Protein AF-A0A1G2QCY2-F1 (afdb_monomer)

Foldseek 3Di:
DDADPVQFDQWDDDPPWIWGPPDPQWIDIPQKIWGFDDQFLATAWIWIADPNDTWIKGFDADPLNFGAWIATPVRHTAWGWDADLLRQTPDIDGPDPDDDQLGPSRFGQDVVVSWTCLRVFIGHSVVQWTPDFAVLVVCQVPQPVNCVLQVDGNVLCVVDPLQVPRTHAQSVRSNPFHRNNSHGTPCSDVPDADDDDDGGRPVLQQRVCRVLVVVQQLSVLSSCLLDPCVVDADEDEPVCCVVRDPVVVVCVVDPVNVVVVVVCVVVVVVVNQKDKDKDADPLPDSCCSNAGIWIKIWGWDADPQWIKIKIKIKHFDDLQDARPPPPPGDRPPSPCPVLVVCVVVVSDDGDMHIYIDIDIDHD

Solvent-accessible surface area (backbone atoms only — not comparable to full-atom values): 20545 Å² total; per-residue (Å²): 114,43,59,52,98,88,58,48,71,37,32,43,66,60,90,92,48,46,41,36,42,80,48,100,44,33,36,38,44,84,78,35,36,39,38,49,39,60,61,54,78,34,58,43,31,37,42,38,32,47,91,90,46,76,47,50,36,37,40,42,55,46,97,69,33,14,45,31,36,29,25,39,84,84,71,46,72,30,34,41,36,42,61,43,67,56,49,27,78,72,41,80,49,65,76,48,94,66,76,81,49,44,26,60,61,44,29,42,48,42,76,95,77,62,31,34,48,23,67,73,34,45,34,30,23,85,78,50,25,38,79,51,74,32,66,61,67,77,32,71,92,38,53,72,56,32,27,70,68,66,72,39,51,59,70,61,57,68,71,40,72,75,64,70,52,47,36,62,39,26,80,78,39,42,82,86,26,55,40,81,52,36,39,76,32,74,48,73,70,74,81,56,89,82,71,86,68,83,89,59,53,80,55,76,78,61,52,84,22,44,86,32,50,87,34,56,41,34,31,49,51,53,44,44,52,65,35,101,61,39,82,59,76,49,76,52,45,92,87,51,32,84,80,42,47,68,54,69,59,50,52,59,62,33,67,69,47,46,53,48,53,51,50,45,51,58,36,37,77,73,73,44,48,64,48,72,50,77,43,73,48,60,97,82,45,69,60,26,76,55,35,61,50,32,38,39,40,36,42,56,46,79,54,99,89,29,42,37,40,41,32,38,39,31,26,69,50,59,85,81,64,69,54,89,83,39,89,82,79,56,54,79,66,64,61,71,77,56,47,49,58,32,38,77,68,70,47,59,66,75,43,66,46,46,35,44,40,77,47,80,46,76,126

InterPro domains:
  IPR022385 Rhs repeat-associated core [TIGR03696] (83-182)
  IPR050708 Type VI secretion system VgrG/RHS [PTHR32305] (3-307)

Sequence (363 aa):
MKFDNEGQRISQKTGASAKLYISPNYDLTGSVIDKHIYAGDQLVATLRTQNGTTSSYYTHSDHLSGTSLVTDQNSVITELIDYYPYGDIRLDQKTSTYNESKKYIGQEYDEATGLSYMNARYQNGKTSRFLSQDPVFWEIGNEGEIKQKTGLGLQELLADPQQFNSYSYARNNPITYKDPTGNLTWGALLNHPIGSIQSATNWGLFSLGGNIMNKPFAASLLRHSASLNPSAELNIDSGNQKQYGNPVDQVMQTDQYKNYIKDTIQRAESGKMKNSTHFEFENRSDLYYALHGANIESQITQENGEWVVNSTVSDKYDFNKPNPQTEKGRVIKIPASNAYKAQSKGILSNYNVKIKISDRIKK

Radius of gyration: 26.97 Å; Cα contacts (8 Å, |Δi|>4): 645; chains: 1; bounding box: 56×50×87 Å

pLDDT: mean 70.74, std 20.12, range [25.33, 97.75]

Organism: NCBI:txid1802438

Mean predicted aligned error: 17.92 Å

Nearest PDB structures (foldseek):
  7q97-assembly1_B  TM=7.830E-01  e=9.848E-09  Pseudomonas protegens Pf-5
  8qjd-assembly1_A  TM=7.829E-01  e=6.042E-07  Salmonella bongori N268-08
  8qjc-assembly1_A  TM=7.695E-01  e=7.123E-07  Salmonella bongori N268-08
  8qjd-assembly2_B  TM=5.609E-01  e=2.652E-07  Salmonella bongori N268-08
  6ske-assembly2_C  TM=4.014E-01  e=4.335E-08  Gallus gallus

Structure (mmCIF, N/CA/C/O backbone):
data_AF-A0A1G2QCY2-F1
#
_entry.id   AF-A0A1G2QCY2-F1
#
loop_
_atom_site.group_PDB
_atom_site.id
_atom_site.type_symbol
_atom_site.label_atom_id
_atom_site.label_alt_id
_atom_site.label_comp_id
_atom_site.label_asym_id
_atom_site.label_entity_id
_atom_site.label_seq_id
_atom_site.pdbx_PDB_ins_code
_atom_site.Cartn_x
_atom_site.Cartn_y
_atom_site.Cartn_z
_atom_site.occupancy
_atom_site.B_iso_or_equiv
_atom_site.auth_seq_id
_atom_site.auth_comp_id
_atom_site.auth_asym_id
_atom_site.auth_atom_id
_atom_site.pdbx_PDB_model_num
ATOM 1 N N . MET A 1 1 ? 5.158 -10.384 -22.587 1.00 87.00 1 MET A N 1
ATOM 2 C CA . MET A 1 1 ? 5.651 -10.418 -21.190 1.00 87.00 1 MET A CA 1
ATOM 3 C C . MET A 1 1 ? 5.990 -11.861 -20.846 1.00 87.00 1 MET A C 1
ATOM 5 O O . MET A 1 1 ? 5.511 -12.745 -21.551 1.00 87.00 1 MET A O 1
ATOM 9 N N . LYS A 1 2 ? 6.820 -12.106 -19.831 1.00 89.00 2 LYS A N 1
ATOM 10 C CA . LYS A 1 2 ? 7.068 -13.448 -19.279 1.00 89.00 2 LYS A CA 1
ATOM 11 C C . LYS A 1 2 ? 6.850 -13.426 -17.771 1.00 89.00 2 LYS A C 1
ATOM 13 O O . LYS A 1 2 ? 7.135 -12.407 -17.139 1.00 89.00 2 LYS A O 1
ATOM 18 N N . PHE A 1 3 ? 6.404 -14.556 -17.242 1.00 84.56 3 PHE A N 1
ATOM 19 C CA . PHE A 1 3 ? 6.074 -14.762 -15.837 1.00 84.56 3 PHE A CA 1
ATOM 20 C C . PHE A 1 3 ? 6.779 -16.019 -15.324 1.00 84.56 3 PHE A C 1
ATOM 22 O O . PHE A 1 3 ? 7.122 -16.891 -16.130 1.00 84.56 3 PHE A O 1
ATOM 29 N N . ASP A 1 4 ? 7.029 -16.083 -14.023 1.00 75.69 4 ASP A N 1
ATOM 30 C CA . ASP A 1 4 ? 7.490 -17.302 -13.361 1.00 75.69 4 ASP A CA 1
ATOM 31 C C . ASP A 1 4 ? 6.324 -18.258 -13.042 1.00 75.69 4 ASP A C 1
ATOM 33 O O . ASP A 1 4 ? 5.176 -18.044 -13.441 1.00 75.69 4 ASP A O 1
ATOM 37 N N . ASN A 1 5 ? 6.635 -19.360 -12.359 1.00 73.31 5 ASN A N 1
ATOM 38 C CA . ASN A 1 5 ? 5.666 -20.369 -11.929 1.00 73.31 5 ASN A CA 1
ATOM 39 C C . ASN A 1 5 ? 4.718 -19.880 -10.820 1.00 73.31 5 ASN A C 1
ATOM 41 O O . ASN A 1 5 ? 3.687 -20.510 -10.602 1.00 73.31 5 ASN A O 1
ATOM 45 N N . GLU A 1 6 ? 5.052 -18.784 -10.141 1.00 69.56 6 GLU A N 1
ATOM 46 C CA . GLU A 1 6 ? 4.228 -18.140 -9.113 1.00 69.56 6 GLU A CA 1
ATOM 47 C C . GLU A 1 6 ? 3.348 -17.023 -9.707 1.00 69.56 6 GLU A C 1
ATOM 49 O O . GLU A 1 6 ? 2.573 -16.381 -8.998 1.00 69.56 6 GLU A O 1
ATOM 54 N N . GLY A 1 7 ? 3.431 -16.805 -11.025 1.00 73.50 7 GLY A N 1
ATOM 55 C CA . GLY A 1 7 ? 2.663 -15.795 -11.746 1.00 73.50 7 GLY A CA 1
ATOM 56 C C . GLY A 1 7 ? 3.225 -14.380 -11.613 1.00 73.50 7 GLY A C 1
ATOM 57 O O . GLY A 1 7 ? 2.575 -13.434 -12.054 1.00 73.50 7 GLY A O 1
ATOM 58 N N . GLN A 1 8 ? 4.425 -14.211 -11.052 1.00 74.44 8 GLN A N 1
ATOM 59 C CA . GLN A 1 8 ? 5.084 -12.913 -10.968 1.00 74.44 8 GLN A CA 1
ATOM 60 C C . GLN A 1 8 ? 5.751 -12.565 -12.293 1.00 74.44 8 GLN A C 1
ATOM 62 O O . GLN A 1 8 ? 6.346 -13.400 -12.981 1.00 74.44 8 GLN A O 1
ATOM 67 N N . ARG A 1 9 ? 5.642 -11.298 -12.688 1.00 83.00 9 ARG A N 1
ATOM 68 C CA . ARG A 1 9 ? 6.229 -10.811 -13.932 1.00 83.00 9 ARG A CA 1
ATOM 69 C C . ARG A 1 9 ? 7.747 -10.748 -13.807 1.00 83.00 9 ARG A C 1
ATOM 71 O O . ARG A 1 9 ? 8.262 -9.979 -13.010 1.00 83.00 9 ARG A O 1
ATOM 78 N N . ILE A 1 10 ? 8.443 -11.475 -14.680 1.00 87.75 10 ILE A N 1
ATOM 79 C CA . ILE A 1 10 ? 9.916 -11.517 -14.736 1.00 87.75 10 ILE A CA 1
ATOM 80 C C . ILE A 1 10 ? 10.489 -10.745 -15.926 1.00 87.75 10 ILE A C 1
ATOM 82 O O . ILE A 1 10 ? 11.658 -10.364 -15.925 1.00 87.75 10 ILE A O 1
ATOM 86 N N . SER A 1 11 ? 9.692 -10.494 -16.975 1.00 90.44 11 SER A N 1
ATOM 87 C CA . SER A 1 11 ? 10.115 -9.583 -18.046 1.00 90.44 11 SER A CA 1
ATOM 88 C C . SER A 1 11 ? 8.976 -8.954 -18.840 1.00 90.44 11 SER A C 1
ATOM 90 O O . SER A 1 11 ? 7.935 -9.566 -19.111 1.00 90.44 11 SER A O 1
ATOM 92 N N . GLN A 1 12 ? 9.232 -7.739 -19.308 1.00 92.31 12 GLN A N 1
ATOM 93 C CA . GLN A 1 12 ? 8.401 -7.002 -20.249 1.00 92.31 12 GLN A CA 1
ATOM 94 C C . GLN A 1 12 ? 9.264 -6.583 -21.441 1.00 92.31 12 GLN A C 1
ATOM 96 O O . GLN A 1 12 ? 10.386 -6.115 -21.273 1.00 92.31 12 GLN A O 1
ATOM 101 N N . LYS A 1 13 ? 8.751 -6.770 -22.660 1.00 90.50 13 LYS A N 1
ATOM 102 C CA . LYS A 1 13 ? 9.429 -6.365 -23.894 1.00 90.50 13 LYS A CA 1
ATOM 103 C C . LYS A 1 13 ? 8.567 -5.340 -24.614 1.00 90.50 13 LYS A C 1
ATOM 105 O O . LYS A 1 13 ? 7.410 -5.636 -24.908 1.00 90.50 13 LYS A O 1
ATOM 110 N N . THR A 1 14 ? 9.163 -4.200 -24.934 1.00 83.50 14 THR A N 1
ATOM 111 C CA . THR A 1 14 ? 8.538 -3.098 -25.666 1.00 83.50 14 THR A CA 1
ATOM 112 C C . THR A 1 14 ? 9.432 -2.767 -26.856 1.00 83.50 14 THR A C 1
ATOM 114 O O . THR A 1 14 ? 10.532 -2.238 -26.700 1.00 83.50 14 THR A O 1
ATOM 117 N N . GLY A 1 15 ? 8.997 -3.144 -28.062 1.00 83.19 15 GLY A N 1
ATOM 118 C CA . GLY A 1 15 ? 9.833 -3.046 -29.261 1.00 83.19 15 GLY A CA 1
ATOM 119 C C . GLY A 1 15 ? 11.121 -3.871 -29.132 1.00 83.19 15 GLY A C 1
ATOM 120 O O . GLY A 1 15 ? 11.069 -5.078 -28.885 1.00 83.19 15 GLY A O 1
ATOM 121 N N . ALA A 1 16 ? 12.276 -3.223 -29.303 1.00 79.88 16 ALA A N 1
ATOM 122 C CA . ALA A 1 16 ? 13.593 -3.854 -29.165 1.00 79.88 16 ALA A CA 1
ATOM 123 C C . ALA A 1 16 ? 14.095 -3.931 -27.709 1.00 79.88 16 ALA A C 1
ATOM 125 O O . ALA A 1 16 ? 14.975 -4.740 -27.418 1.00 79.88 16 ALA A O 1
ATOM 126 N N . SER A 1 17 ? 13.525 -3.138 -26.797 1.00 83.62 17 SER A N 1
ATOM 127 C CA . SER A 1 17 ? 13.959 -3.050 -25.400 1.00 83.62 17 SER A CA 1
ATOM 128 C C . SER A 1 17 ? 13.224 -4.058 -24.520 1.00 83.62 17 SER A C 1
ATOM 130 O O . SER A 1 17 ? 12.020 -4.278 -24.675 1.00 83.62 17 SER A O 1
ATOM 132 N N . ALA A 1 18 ? 13.939 -4.660 -23.571 1.00 90.44 18 ALA A N 1
ATOM 133 C CA . ALA A 1 18 ? 13.364 -5.534 -22.558 1.00 90.44 18 ALA A CA 1
ATOM 134 C C . ALA A 1 18 ? 13.764 -5.059 -21.158 1.00 90.44 18 ALA A C 1
ATOM 136 O O . ALA A 1 18 ? 14.945 -4.813 -20.908 1.00 90.44 18 ALA A O 1
ATOM 137 N N . LYS A 1 19 ? 12.774 -4.964 -20.268 1.00 92.81 19 LYS A N 1
ATOM 138 C CA . LYS A 1 19 ? 12.953 -4.791 -18.828 1.00 92.81 19 LYS A CA 1
ATOM 139 C C . LYS A 1 19 ? 12.833 -6.160 -18.163 1.00 92.81 19 LYS A C 1
ATOM 141 O O . LYS A 1 19 ? 11.871 -6.893 -18.412 1.00 92.81 19 LYS A O 1
ATOM 146 N N . LEU A 1 20 ? 13.837 -6.523 -17.377 1.00 91.56 20 LEU A N 1
ATOM 147 C CA . LEU A 1 20 ? 13.893 -7.737 -16.570 1.00 91.56 20 LEU A CA 1
ATOM 148 C C . LEU A 1 20 ? 13.639 -7.362 -15.112 1.00 91.56 20 LEU A C 1
ATOM 150 O O . LEU A 1 20 ? 14.317 -6.487 -14.579 1.00 91.56 20 LEU A O 1
ATOM 154 N N . TYR A 1 21 ? 12.694 -8.051 -14.485 1.00 84.94 21 TYR A N 1
ATOM 155 C CA . TYR A 1 21 ? 12.369 -7.913 -13.069 1.00 84.94 21 TYR A CA 1
ATOM 156 C C . TYR A 1 21 ? 13.036 -9.078 -12.343 1.00 84.94 21 TYR A C 1
ATOM 158 O O . TYR A 1 21 ? 12.529 -10.199 -12.356 1.00 84.94 21 TYR A O 1
ATOM 166 N N . ILE A 1 22 ? 14.236 -8.850 -11.808 1.00 79.56 22 ILE A N 1
ATOM 167 C CA . ILE A 1 22 ? 15.047 -9.918 -11.199 1.00 79.56 22 ILE A CA 1
ATOM 168 C C . ILE A 1 22 ? 14.543 -10.212 -9.786 1.00 79.56 22 ILE A C 1
ATOM 170 O O . ILE A 1 22 ? 14.508 -11.360 -9.352 1.00 79.56 22 ILE A O 1
ATOM 174 N N . SER A 1 23 ? 14.170 -9.162 -9.059 1.00 79.12 23 SER A N 1
ATOM 175 C CA . SER A 1 23 ? 13.551 -9.244 -7.738 1.00 79.12 23 SER A CA 1
ATOM 176 C C . SER A 1 23 ? 12.722 -7.980 -7.492 1.00 79.12 23 SER A C 1
ATOM 178 O O . SER A 1 23 ? 12.924 -6.995 -8.201 1.00 79.12 23 SER A O 1
ATOM 180 N N . PRO A 1 24 ? 11.882 -7.923 -6.443 1.00 71.94 24 PRO A N 1
ATOM 181 C CA . PRO A 1 24 ? 11.145 -6.700 -6.094 1.00 71.94 24 PRO A CA 1
ATOM 182 C C . PRO A 1 24 ? 12.030 -5.454 -5.905 1.00 71.94 24 PRO A C 1
ATOM 184 O O . PRO A 1 24 ? 11.566 -4.322 -6.041 1.00 71.94 24 PRO A O 1
ATOM 187 N N . ASN A 1 25 ? 13.313 -5.666 -5.597 1.00 81.75 25 ASN A N 1
ATOM 188 C CA . ASN A 1 25 ? 14.285 -4.616 -5.315 1.00 81.75 25 ASN A CA 1
ATOM 189 C C . ASN A 1 25 ? 15.227 -4.330 -6.487 1.00 81.75 25 ASN A C 1
ATOM 191 O O . ASN A 1 25 ? 16.151 -3.536 -6.315 1.00 81.75 25 ASN A O 1
ATOM 195 N N . TYR A 1 26 ? 15.098 -5.030 -7.617 1.00 85.62 26 TYR A N 1
ATOM 196 C CA . TYR A 1 26 ? 16.131 -4.999 -8.645 1.00 85.62 26 TYR A CA 1
ATOM 197 C C . TYR A 1 26 ? 15.587 -5.263 -10.048 1.00 85.62 26 TYR A C 1
ATOM 199 O O . TYR A 1 26 ? 15.173 -6.385 -10.361 1.00 85.62 26 TYR A O 1
ATOM 207 N N . ASP A 1 27 ? 15.720 -4.247 -10.897 1.00 89.88 27 ASP A N 1
ATOM 208 C CA . ASP A 1 27 ? 15.297 -4.256 -12.290 1.00 89.88 27 ASP A CA 1
ATOM 209 C C . ASP A 1 27 ? 16.491 -3.989 -13.224 1.00 89.88 27 ASP A C 1
ATOM 211 O O . ASP A 1 27 ? 17.403 -3.223 -12.903 1.00 89.88 27 ASP A O 1
ATOM 215 N N . LEU A 1 28 ? 16.484 -4.608 -14.407 1.00 92.00 28 LEU A N 1
ATOM 216 C CA . LEU A 1 28 ? 17.519 -4.445 -15.431 1.00 92.00 28 LEU A CA 1
ATOM 217 C C . LEU A 1 28 ? 16.887 -4.103 -16.783 1.00 92.00 28 LEU A C 1
ATOM 219 O O . LEU A 1 28 ? 16.089 -4.872 -17.316 1.00 92.00 28 LEU A O 1
ATOM 223 N N . THR A 1 29 ? 17.289 -2.977 -17.372 1.00 91.56 29 THR A N 1
ATOM 224 C CA . THR A 1 29 ? 16.876 -2.557 -18.719 1.00 91.56 29 THR A CA 1
ATOM 225 C C . THR A 1 29 ? 18.110 -2.274 -19.570 1.00 91.56 29 THR A C 1
ATOM 227 O O . THR A 1 29 ? 18.754 -1.234 -19.438 1.00 91.56 29 THR A O 1
ATOM 230 N N . GLY A 1 30 ? 18.474 -3.210 -20.450 1.00 89.25 30 GLY A N 1
ATOM 231 C CA . GLY A 1 30 ? 19.744 -3.133 -21.181 1.00 89.25 30 GLY A CA 1
ATOM 232 C C . GLY A 1 30 ? 20.936 -3.170 -20.218 1.00 89.25 30 GLY A C 1
ATOM 233 O O . GLY A 1 30 ? 21.140 -4.174 -19.544 1.00 89.25 30 GLY A O 1
ATOM 234 N N . SER A 1 31 ? 21.711 -2.084 -20.150 1.00 89.62 31 SER A N 1
ATOM 235 C CA . SER A 1 31 ? 22.810 -1.895 -19.185 1.00 89.62 31 SER A CA 1
ATOM 236 C C . SER A 1 31 ? 22.428 -1.043 -17.966 1.00 89.62 31 SER A C 1
ATOM 238 O O . SER A 1 31 ? 23.279 -0.800 -17.110 1.00 89.62 31 SER A O 1
ATOM 240 N N . VAL A 1 32 ? 21.181 -0.562 -17.895 1.00 93.75 32 VAL A N 1
ATOM 241 C CA . VAL A 1 32 ? 20.675 0.247 -16.779 1.00 93.75 32 VAL A CA 1
ATOM 242 C C . VAL A 1 32 ? 20.155 -0.670 -15.687 1.00 93.75 32 VAL A C 1
ATOM 244 O O . VAL A 1 32 ? 19.270 -1.489 -15.933 1.00 93.75 32 VAL A O 1
ATOM 247 N N . ILE A 1 33 ? 20.691 -0.500 -14.487 1.00 94.50 33 ILE A N 1
ATOM 248 C CA . ILE A 1 33 ? 20.284 -1.213 -13.281 1.00 94.50 33 ILE A CA 1
ATOM 249 C C . ILE A 1 33 ? 19.532 -0.240 -12.385 1.00 94.50 33 ILE A C 1
ATOM 251 O O . ILE A 1 33 ? 20.084 0.802 -12.040 1.00 94.50 33 ILE A O 1
ATOM 255 N N . ASP A 1 34 ? 18.338 -0.618 -11.943 1.00 95.44 34 ASP A N 1
ATOM 256 C CA . ASP A 1 34 ? 17.606 0.089 -10.896 1.00 95.44 34 ASP A CA 1
ATOM 257 C C . ASP A 1 34 ? 17.521 -0.796 -9.653 1.00 95.44 34 ASP A C 1
ATOM 259 O O . ASP A 1 34 ? 16.967 -1.895 -9.685 1.00 95.44 34 ASP A O 1
ATOM 263 N N . LYS A 1 35 ? 18.091 -0.319 -8.542 1.00 94.44 35 LYS A N 1
ATOM 264 C CA . LYS A 1 35 ? 17.965 -0.948 -7.228 1.00 94.44 35 LYS A CA 1
ATOM 265 C C . LYS A 1 35 ? 17.001 -0.145 -6.367 1.00 94.44 35 LYS A C 1
ATOM 267 O O . LYS A 1 35 ? 17.340 0.943 -5.904 1.00 94.44 35 LYS A O 1
ATOM 272 N N . HIS A 1 36 ? 15.840 -0.717 -6.101 1.00 88.69 36 HIS A N 1
ATOM 273 C CA . HIS A 1 36 ? 14.806 -0.114 -5.273 1.00 88.69 36 HIS A CA 1
ATOM 274 C C . HIS A 1 36 ? 15.056 -0.391 -3.787 1.00 88.69 36 HIS A C 1
ATOM 276 O O . HIS A 1 36 ? 15.420 -1.499 -3.381 1.00 88.69 36 HIS A O 1
ATOM 282 N N . ILE A 1 37 ? 14.873 0.639 -2.969 1.00 85.38 37 ILE A N 1
ATOM 283 C CA . ILE A 1 37 ? 15.030 0.615 -1.520 1.00 85.38 37 ILE A CA 1
ATOM 284 C C . ILE A 1 37 ? 13.671 0.932 -0.913 1.00 85.38 37 ILE A C 1
ATOM 286 O O . ILE A 1 37 ? 13.125 2.017 -1.119 1.00 85.38 37 ILE A O 1
ATOM 290 N N . TYR A 1 38 ? 13.158 -0.010 -0.129 1.00 78.88 38 TYR A N 1
ATOM 291 C CA . TYR A 1 38 ? 11.871 0.113 0.540 1.00 78.88 38 TYR A CA 1
ATOM 292 C C . TYR A 1 38 ? 12.047 0.259 2.048 1.00 78.88 38 TYR A C 1
ATOM 294 O O . TYR A 1 38 ? 12.892 -0.395 2.668 1.00 78.88 38 TYR A O 1
ATOM 302 N N . ALA A 1 39 ? 11.205 1.090 2.649 1.00 74.62 39 ALA A N 1
ATOM 303 C CA . ALA A 1 39 ? 11.026 1.179 4.086 1.00 74.62 39 ALA A CA 1
ATOM 304 C C . ALA A 1 39 ? 9.669 0.557 4.425 1.00 74.62 39 ALA A C 1
ATOM 306 O O . ALA A 1 39 ? 8.664 1.254 4.540 1.00 74.62 39 ALA A O 1
ATOM 307 N N . GLY A 1 40 ? 9.644 -0.769 4.567 1.00 74.75 40 GLY A N 1
ATOM 308 C CA . GLY A 1 40 ? 8.384 -1.498 4.650 1.00 74.75 40 GLY A CA 1
ATOM 309 C C . GLY A 1 40 ? 7.811 -1.790 3.267 1.00 74.75 40 GLY A C 1
ATOM 310 O O . GLY A 1 40 ? 8.526 -2.356 2.445 1.00 74.75 40 GLY A O 1
ATOM 311 N N . ASP A 1 41 ? 6.557 -1.408 3.020 1.00 68.25 41 ASP A N 1
ATOM 312 C CA . ASP A 1 41 ? 5.911 -1.451 1.696 1.00 68.25 41 ASP A CA 1
ATOM 313 C C . ASP A 1 41 ? 6.115 -0.164 0.872 1.00 68.25 41 ASP A C 1
ATOM 315 O O . ASP A 1 41 ? 5.790 -0.126 -0.312 1.00 68.25 41 ASP A O 1
ATOM 319 N N . GLN A 1 42 ? 6.676 0.888 1.473 1.00 76.94 42 GLN A N 1
ATOM 320 C CA . GLN A 1 42 ? 6.886 2.177 0.820 1.00 76.94 42 GLN A CA 1
ATOM 321 C C . GLN A 1 42 ? 8.248 2.249 0.117 1.00 76.94 42 GLN A C 1
ATOM 323 O O . GLN A 1 42 ? 9.287 2.028 0.746 1.00 76.94 42 GLN A O 1
ATOM 328 N N . LEU A 1 43 ? 8.256 2.619 -1.168 1.00 83.69 43 LEU A N 1
ATOM 329 C CA . LEU A 1 43 ? 9.476 2.950 -1.909 1.00 83.69 43 LEU A CA 1
ATOM 330 C C . LEU A 1 43 ? 10.042 4.277 -1.393 1.00 83.69 43 LEU A C 1
ATOM 332 O O . LEU A 1 43 ? 9.357 5.295 -1.444 1.00 83.69 43 LEU A O 1
ATOM 336 N N . VAL A 1 44 ? 11.286 4.268 -0.912 1.00 89.25 44 VAL A N 1
ATOM 337 C CA . VAL A 1 44 ? 11.949 5.475 -0.381 1.00 89.25 44 VAL A CA 1
ATOM 338 C C . VAL A 1 44 ? 13.077 5.975 -1.269 1.00 89.25 44 VAL A C 1
ATOM 340 O O . VAL A 1 44 ? 13.363 7.170 -1.278 1.00 89.25 44 VAL A O 1
ATOM 343 N N . ALA A 1 45 ? 13.729 5.084 -2.015 1.00 93.38 45 ALA A N 1
ATOM 344 C CA . ALA A 1 45 ? 14.770 5.477 -2.949 1.00 93.38 45 ALA A CA 1
ATOM 345 C C . ALA A 1 45 ? 14.981 4.437 -4.048 1.00 93.38 45 ALA A C 1
ATOM 347 O O . ALA A 1 45 ? 14.774 3.243 -3.837 1.00 93.38 45 ALA A O 1
ATOM 348 N N . THR A 1 46 ? 15.500 4.891 -5.181 1.00 96.94 46 THR A N 1
ATOM 349 C CA . THR A 1 46 ? 16.009 4.052 -6.262 1.00 96.94 46 THR A CA 1
ATOM 350 C C . THR A 1 46 ? 17.445 4.471 -6.561 1.00 96.94 46 THR A C 1
ATOM 352 O O . THR A 1 46 ? 17.733 5.639 -6.827 1.00 96.94 46 THR A O 1
ATOM 355 N N . LEU A 1 47 ? 18.370 3.513 -6.502 1.00 96.50 47 LEU A N 1
ATOM 356 C CA . LEU A 1 47 ? 19.739 3.695 -6.974 1.00 96.50 47 LEU A CA 1
ATOM 357 C C . LEU A 1 47 ? 19.798 3.236 -8.426 1.00 96.50 47 LEU A C 1
ATOM 359 O O . LEU A 1 47 ? 19.661 2.042 -8.695 1.00 96.50 47 LEU A O 1
ATOM 363 N N . ARG A 1 48 ? 20.010 4.174 -9.346 1.00 96.00 48 ARG A N 1
ATOM 364 C CA . ARG A 1 48 ? 20.145 3.877 -10.772 1.00 96.00 48 ARG A CA 1
ATOM 365 C C . ARG A 1 48 ? 21.614 3.843 -11.152 1.00 96.00 48 ARG A C 1
ATOM 367 O O . ARG A 1 48 ? 22.308 4.850 -11.020 1.00 96.00 48 ARG A O 1
ATOM 374 N N . THR A 1 49 ? 22.080 2.714 -11.669 1.00 95.88 49 THR A N 1
ATOM 375 C CA . THR A 1 49 ? 23.414 2.574 -12.254 1.00 95.88 49 THR A CA 1
ATOM 376 C C . THR A 1 49 ? 23.308 2.507 -13.772 1.00 95.88 49 THR A C 1
ATOM 378 O O . THR A 1 49 ? 22.671 1.612 -14.322 1.00 95.88 49 THR A O 1
ATOM 381 N N . GLN A 1 50 ? 23.965 3.435 -14.463 1.00 93.69 50 GLN A N 1
ATOM 382 C CA . GLN A 1 50 ? 24.038 3.485 -15.922 1.00 93.69 50 GLN A CA 1
ATOM 383 C C . GLN A 1 50 ? 25.464 3.843 -16.344 1.00 93.69 50 GLN A C 1
ATOM 385 O O . GLN A 1 50 ? 26.064 4.769 -15.807 1.00 93.69 50 GLN A O 1
ATOM 390 N N . ASN A 1 51 ? 26.025 3.096 -17.301 1.00 90.94 51 ASN A N 1
ATOM 391 C CA . ASN A 1 51 ? 27.390 3.302 -17.811 1.00 90.94 51 ASN A CA 1
ATOM 392 C C . ASN A 1 51 ? 28.472 3.350 -16.706 1.00 90.94 51 ASN A C 1
ATOM 394 O O . ASN A 1 51 ? 29.454 4.076 -16.820 1.00 90.94 51 ASN A O 1
ATOM 398 N N . GLY A 1 52 ? 28.284 2.591 -15.620 1.00 90.25 52 GLY A N 1
ATOM 399 C CA . GLY A 1 52 ? 29.210 2.540 -14.481 1.00 90.25 52 GLY A CA 1
ATOM 400 C C . GLY A 1 52 ? 29.068 3.683 -13.468 1.00 90.25 52 GLY A C 1
ATOM 401 O O . GLY A 1 52 ? 29.710 3.643 -12.423 1.00 90.25 52 GLY A O 1
ATOM 402 N N . THR A 1 53 ? 28.208 4.673 -13.718 1.00 93.88 53 THR A N 1
ATOM 403 C CA . THR A 1 53 ? 27.879 5.737 -12.759 1.00 93.88 53 THR A CA 1
ATOM 404 C C . THR A 1 53 ? 26.596 5.392 -12.012 1.00 93.88 53 THR A C 1
ATOM 406 O O . THR A 1 53 ? 25.635 4.940 -12.627 1.00 93.88 53 THR A O 1
ATOM 409 N N . THR A 1 54 ? 26.578 5.600 -10.692 1.00 95.75 54 THR A N 1
ATOM 410 C CA . THR A 1 54 ? 25.388 5.388 -9.853 1.00 95.75 54 THR A CA 1
ATOM 411 C C . THR A 1 54 ? 24.851 6.719 -9.342 1.00 95.75 54 THR A C 1
ATOM 413 O O . THR A 1 54 ? 25.593 7.484 -8.729 1.00 95.75 54 THR A O 1
ATOM 416 N N . SER A 1 55 ? 23.566 6.965 -9.575 1.00 95.50 55 SER A N 1
ATOM 417 C CA . SER A 1 55 ? 22.819 8.136 -9.110 1.00 95.50 55 SER A CA 1
ATOM 418 C C . SER A 1 55 ? 21.720 7.702 -8.143 1.00 95.50 55 SER A C 1
ATOM 420 O O . SER A 1 55 ? 21.138 6.628 -8.304 1.00 95.50 55 SER A O 1
ATOM 422 N N . SER A 1 56 ? 21.444 8.531 -7.136 1.00 96.00 56 SER A N 1
ATOM 423 C CA . SER A 1 56 ? 20.399 8.258 -6.141 1.00 96.00 56 SER A CA 1
ATOM 424 C C . SER A 1 56 ? 19.183 9.145 -6.376 1.00 96.00 56 SER A C 1
ATOM 426 O O . SER A 1 56 ? 19.322 10.364 -6.485 1.00 96.00 56 SER A O 1
ATOM 428 N N . TYR A 1 57 ? 18.007 8.524 -6.404 1.00 97.50 57 TYR A N 1
ATOM 429 C CA . TYR A 1 57 ? 16.709 9.184 -6.495 1.00 97.50 57 TYR A CA 1
ATOM 430 C C . TYR A 1 57 ? 15.891 8.832 -5.257 1.00 97.50 57 TYR A C 1
ATOM 432 O O . TYR A 1 57 ? 15.845 7.669 -4.863 1.00 97.50 57 TYR A O 1
ATOM 440 N N . TYR A 1 58 ? 15.274 9.826 -4.633 1.00 96.62 58 TYR A N 1
ATOM 441 C CA . TYR A 1 58 ? 14.496 9.690 -3.407 1.00 96.62 58 TYR A CA 1
ATOM 442 C C . TYR A 1 58 ? 13.028 9.922 -3.714 1.00 96.62 58 TYR A C 1
ATOM 444 O O . TYR A 1 58 ? 12.662 10.968 -4.254 1.00 96.62 58 TYR A O 1
ATOM 452 N N . THR A 1 59 ? 12.207 8.945 -3.355 1.00 94.56 59 THR A N 1
ATOM 453 C CA . THR A 1 59 ? 10.776 8.937 -3.637 1.00 94.56 59 THR A CA 1
ATOM 454 C C . THR A 1 59 ? 10.013 9.459 -2.431 1.00 94.56 59 THR A C 1
ATOM 456 O O . THR A 1 59 ? 10.137 8.939 -1.322 1.00 94.56 59 THR A O 1
ATOM 459 N N . HIS A 1 60 ? 9.182 10.468 -2.663 1.00 90.69 60 HIS A N 1
ATOM 460 C CA . HIS A 1 60 ? 8.241 11.013 -1.695 1.00 90.69 60 HIS A CA 1
ATOM 461 C C . HIS A 1 60 ? 6.842 10.555 -2.095 1.00 90.69 60 HIS A C 1
ATOM 463 O O . HIS A 1 60 ? 6.326 10.910 -3.161 1.00 90.69 60 HIS A O 1
ATOM 469 N N . SER A 1 61 ? 6.261 9.701 -1.259 1.00 86.44 61 SER A N 1
ATOM 470 C CA . SER A 1 61 ? 5.003 9.028 -1.568 1.00 86.44 61 SER A CA 1
ATOM 471 C C . SER A 1 61 ? 3.781 9.776 -1.036 1.00 86.44 61 SER A C 1
ATOM 473 O O . SER A 1 61 ? 3.864 10.491 -0.038 1.00 86.44 61 SER A O 1
ATOM 475 N N . ASP A 1 62 ? 2.635 9.552 -1.673 1.00 80.81 62 ASP A N 1
ATOM 476 C CA . ASP A 1 62 ? 1.317 9.941 -1.172 1.00 80.81 62 ASP A CA 1
ATOM 477 C C . ASP A 1 62 ? 0.820 9.011 -0.041 1.00 80.81 62 ASP A C 1
ATOM 479 O O . ASP A 1 62 ? 1.510 8.085 0.404 1.00 80.81 62 ASP A O 1
ATOM 483 N N . HIS A 1 63 ? -0.409 9.240 0.434 1.00 78.94 63 HIS A N 1
ATOM 484 C CA . HIS A 1 63 ? -1.015 8.463 1.521 1.00 78.94 63 HIS A CA 1
ATOM 485 C C . HIS A 1 63 ? -1.327 7.002 1.157 1.00 78.94 63 HIS A C 1
ATOM 487 O O . HIS A 1 63 ? -1.541 6.195 2.061 1.00 78.94 63 HIS A O 1
ATOM 493 N N . LEU A 1 64 ? -1.344 6.643 -0.130 1.00 78.12 64 LEU A N 1
ATOM 494 C CA . LEU A 1 64 ? -1.484 5.263 -0.608 1.00 78.12 64 LEU A CA 1
ATOM 495 C C . LEU A 1 64 ? -0.134 4.629 -0.968 1.00 78.12 64 LEU A C 1
ATOM 497 O O . LEU A 1 64 ? -0.104 3.496 -1.461 1.00 78.12 64 LEU A O 1
ATOM 501 N N . SER A 1 65 ? 0.972 5.316 -0.674 1.00 82.62 65 SER A N 1
ATOM 502 C CA . SER A 1 65 ? 2.338 4.917 -1.023 1.00 82.62 65 SER A CA 1
ATOM 503 C C . SER A 1 65 ? 2.666 5.037 -2.520 1.00 82.62 65 SER A C 1
ATOM 505 O O . SER A 1 65 ? 3.676 4.495 -2.962 1.00 82.62 65 SER A O 1
ATOM 507 N N . GLY A 1 66 ? 1.842 5.738 -3.304 1.00 84.50 66 GLY A N 1
ATOM 508 C CA . GLY A 1 66 ? 2.135 6.072 -4.695 1.00 84.50 66 GLY A CA 1
ATOM 509 C C . GLY A 1 66 ? 3.196 7.163 -4.808 1.00 84.50 66 GLY A C 1
ATOM 510 O O . GLY A 1 66 ? 3.267 8.047 -3.961 1.00 84.50 66 GLY A O 1
ATOM 511 N N . THR A 1 67 ? 4.035 7.119 -5.840 1.00 94.81 67 THR A N 1
ATOM 512 C CA . THR A 1 67 ? 5.071 8.145 -6.057 1.00 94.81 67 THR A CA 1
ATOM 513 C C . THR A 1 67 ? 4.433 9.482 -6.418 1.00 94.81 67 THR A C 1
ATOM 515 O O . THR A 1 67 ? 3.777 9.559 -7.451 1.00 94.81 67 THR A O 1
ATOM 518 N N . SER A 1 68 ? 4.641 10.529 -5.615 1.00 92.81 68 SER A N 1
ATOM 519 C CA . SER A 1 68 ? 4.138 11.881 -5.912 1.00 92.81 68 SER A CA 1
ATOM 520 C C . SER A 1 68 ? 5.257 12.842 -6.310 1.00 92.81 68 SER A C 1
ATOM 522 O O . SER A 1 68 ? 5.107 13.647 -7.224 1.00 92.81 68 SER A O 1
ATOM 524 N N . LEU A 1 69 ? 6.420 12.737 -5.674 1.00 94.94 69 LEU A N 1
ATOM 525 C CA . LEU A 1 69 ? 7.568 13.586 -5.969 1.00 94.94 69 LEU A CA 1
ATOM 526 C C . LEU A 1 69 ? 8.841 12.747 -5.919 1.00 94.94 69 LEU A C 1
ATOM 528 O O . LEU A 1 69 ? 8.988 11.888 -5.052 1.00 94.94 69 LEU A O 1
ATOM 532 N N . VAL A 1 70 ? 9.780 13.018 -6.819 1.00 97.75 70 VAL A N 1
ATOM 533 C CA . VAL A 1 70 ? 11.111 12.411 -6.811 1.00 97.75 70 VAL A CA 1
ATOM 534 C C . VAL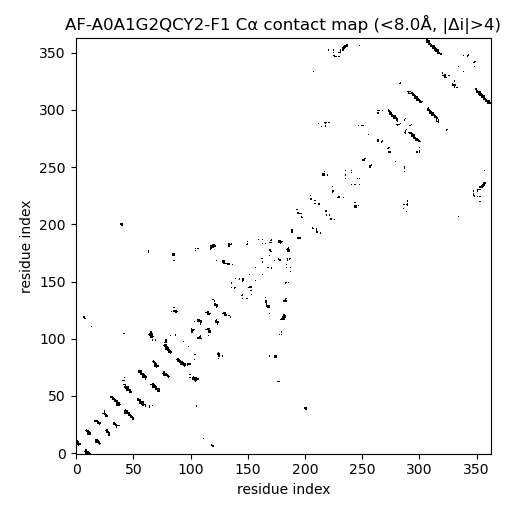 A 1 70 ? 12.161 13.510 -6.787 1.00 97.75 70 VAL A C 1
ATOM 536 O O . VAL A 1 70 ? 12.083 14.471 -7.557 1.00 97.75 70 VAL A O 1
ATOM 539 N N . THR A 1 71 ? 13.148 13.365 -5.908 1.00 96.38 71 THR A N 1
ATOM 540 C CA . THR A 1 71 ? 14.301 14.270 -5.811 1.00 96.38 71 THR A CA 1
ATOM 541 C C . THR A 1 71 ? 15.611 13.528 -6.033 1.00 96.38 71 THR A C 1
ATOM 543 O O . THR A 1 71 ? 15.730 12.367 -5.652 1.00 96.38 71 THR A O 1
ATOM 546 N N . ASP A 1 72 ? 16.622 14.192 -6.583 1.00 95.38 72 ASP A N 1
ATOM 547 C CA . ASP A 1 72 ? 17.975 13.638 -6.672 1.00 95.38 72 ASP A CA 1
ATOM 548 C C . ASP A 1 72 ? 18.778 13.812 -5.364 1.00 95.38 72 ASP A C 1
ATOM 550 O O . ASP A 1 72 ? 18.318 14.377 -4.368 1.00 95.38 72 ASP A O 1
ATOM 554 N N . GLN A 1 73 ? 20.026 13.347 -5.384 1.00 92.88 73 GLN A N 1
ATOM 555 C CA . GLN A 1 73 ? 21.017 13.514 -4.311 1.00 92.88 73 GLN A CA 1
ATOM 556 C C . GLN A 1 73 ? 21.365 14.962 -3.937 1.00 92.88 73 GLN A C 1
ATOM 558 O O . GLN A 1 73 ? 21.917 15.187 -2.863 1.00 92.88 73 GLN A O 1
ATOM 563 N N . ASN A 1 74 ? 21.029 15.938 -4.780 1.00 93.38 74 ASN A N 1
ATOM 564 C CA . ASN A 1 74 ? 21.212 17.362 -4.513 1.00 93.38 74 ASN A CA 1
ATOM 565 C C . ASN A 1 74 ? 19.906 18.032 -4.054 1.00 93.38 74 ASN A C 1
ATOM 567 O O . ASN A 1 74 ? 19.846 19.256 -3.968 1.00 93.38 74 ASN A O 1
ATOM 571 N N . SER A 1 75 ? 18.867 17.244 -3.745 1.00 92.31 75 SER A N 1
ATOM 572 C CA . SER A 1 75 ? 17.523 17.724 -3.389 1.00 92.31 75 SER A CA 1
ATOM 573 C C . SER A 1 75 ? 16.822 18.503 -4.509 1.00 92.31 75 SER A C 1
ATOM 575 O O . SER A 1 75 ? 15.912 19.289 -4.246 1.00 92.31 75 SER A O 1
ATOM 577 N N . VAL A 1 76 ? 17.218 18.287 -5.765 1.00 95.62 76 VAL A N 1
ATOM 578 C CA . VAL A 1 76 ? 16.539 18.861 -6.928 1.00 95.62 76 VAL A CA 1
ATOM 579 C C . VAL A 1 76 ? 15.380 17.955 -7.312 1.00 95.62 76 VAL A C 1
ATOM 581 O O . VAL A 1 76 ? 15.541 16.742 -7.414 1.00 95.62 76 VAL A O 1
ATOM 584 N N . ILE A 1 77 ? 14.206 18.542 -7.543 1.00 96.62 77 ILE A N 1
ATOM 585 C CA . ILE A 1 77 ? 13.031 17.813 -8.029 1.00 96.62 77 ILE A CA 1
ATOM 586 C C . ILE A 1 77 ? 13.318 17.304 -9.441 1.00 96.62 77 ILE A C 1
ATOM 588 O O . ILE A 1 77 ? 13.529 18.111 -10.346 1.00 96.62 77 ILE A O 1
ATOM 592 N N . THR A 1 78 ? 13.302 15.984 -9.618 1.00 97.06 78 THR A N 1
ATOM 593 C CA . THR A 1 78 ? 13.524 15.292 -10.897 1.00 97.06 78 THR A CA 1
ATOM 594 C C . THR A 1 78 ? 12.225 14.912 -11.591 1.00 97.06 78 THR A C 1
ATOM 596 O O . THR A 1 78 ? 12.181 14.860 -12.822 1.00 97.06 78 THR A O 1
ATOM 599 N N . GLU A 1 79 ? 11.183 14.636 -10.806 1.00 97.56 79 GLU A N 1
ATOM 600 C CA . GLU A 1 79 ? 9.865 14.228 -11.285 1.00 97.56 79 GLU A CA 1
ATOM 601 C C . GLU A 1 79 ? 8.781 14.651 -10.279 1.00 97.56 79 GLU A C 1
ATOM 603 O O . GLU A 1 79 ? 8.972 14.533 -9.067 1.00 97.56 79 GLU A O 1
ATOM 608 N N . LEU A 1 80 ? 7.654 15.150 -10.783 1.00 97.06 80 LEU A N 1
ATOM 609 C CA . LEU A 1 80 ? 6.440 15.467 -10.031 1.00 97.06 80 LEU A CA 1
ATOM 610 C C . LEU A 1 80 ? 5.265 14.756 -10.705 1.00 97.06 80 LEU A C 1
ATOM 612 O O . LEU A 1 80 ? 5.003 14.985 -11.888 1.00 97.06 80 LEU A O 1
ATOM 616 N N . ILE A 1 81 ? 4.557 13.920 -9.952 1.00 96.31 81 ILE A N 1
ATOM 617 C CA . ILE A 1 81 ? 3.470 13.073 -10.440 1.00 96.31 81 ILE A CA 1
ATOM 618 C C . ILE A 1 81 ? 2.232 13.273 -9.567 1.00 96.31 81 ILE A C 1
ATOM 620 O O . ILE A 1 81 ? 2.310 13.212 -8.344 1.00 96.31 81 ILE A O 1
ATOM 624 N N . ASP A 1 82 ? 1.077 13.436 -10.207 1.00 95.38 82 ASP A N 1
ATOM 625 C CA . ASP A 1 82 ? -0.227 13.381 -9.549 1.00 95.38 82 ASP A CA 1
ATOM 626 C C . ASP A 1 82 ? -1.150 12.407 -10.270 1.00 95.38 82 ASP A C 1
ATOM 628 O O . ASP A 1 82 ? -1.104 12.262 -11.495 1.00 95.38 82 ASP A O 1
ATOM 632 N N . TYR A 1 83 ? -2.076 11.823 -9.514 1.00 95.50 83 TYR A N 1
ATOM 633 C CA . TYR A 1 83 ? -3.038 10.850 -10.015 1.00 95.50 83 TYR A CA 1
ATOM 634 C C . TYR A 1 83 ? -4.477 11.345 -9.859 1.00 95.50 83 TYR A C 1
ATOM 636 O O . TYR A 1 83 ? -4.829 12.042 -8.906 1.00 95.50 83 TYR A O 1
ATOM 644 N N . TYR A 1 84 ? -5.343 10.930 -10.776 1.00 95.50 84 TYR A N 1
ATOM 645 C CA . TYR A 1 84 ? -6.772 10.827 -10.504 1.00 95.50 84 TYR A CA 1
ATOM 646 C C . TYR A 1 84 ? -7.030 9.714 -9.475 1.00 95.50 84 TYR A C 1
ATOM 648 O O . TYR A 1 84 ? -6.187 8.831 -9.315 1.00 95.50 84 TYR A O 1
ATOM 656 N N . PRO A 1 85 ? -8.201 9.685 -8.805 1.00 92.00 85 PRO A N 1
ATOM 657 C CA . PRO A 1 85 ? -8.461 8.741 -7.714 1.00 92.00 85 PRO A CA 1
ATOM 658 C C . PRO A 1 85 ? -8.160 7.275 -8.046 1.00 92.00 85 PRO A C 1
ATOM 660 O O . PRO A 1 85 ? -7.637 6.558 -7.205 1.00 92.00 85 PRO A O 1
ATOM 663 N N . TYR A 1 86 ? -8.444 6.840 -9.276 1.00 92.81 86 TYR A N 1
ATOM 664 C CA . TYR A 1 86 ? -8.219 5.468 -9.738 1.00 92.81 86 TYR A CA 1
ATOM 665 C C . TYR A 1 86 ? -6.814 5.213 -10.305 1.00 92.81 86 TYR A C 1
ATOM 667 O O . TYR A 1 86 ? -6.590 4.170 -10.911 1.00 92.81 86 TYR A O 1
ATOM 675 N N . GLY A 1 87 ? -5.870 6.138 -10.142 1.00 94.00 87 GLY A N 1
ATOM 676 C CA . GLY A 1 87 ? -4.479 5.940 -10.547 1.00 94.00 87 GLY A CA 1
ATOM 677 C C . GLY A 1 87 ? -4.144 6.318 -11.986 1.00 94.00 87 GLY A C 1
ATOM 678 O O . GLY A 1 87 ? -3.012 6.090 -12.404 1.00 94.00 87 GLY A O 1
ATOM 679 N N . ASP A 1 88 ? -5.079 6.901 -12.748 1.00 96.38 88 ASP A N 1
ATOM 680 C CA . ASP A 1 88 ? -4.708 7.530 -14.022 1.00 96.38 88 ASP A CA 1
ATOM 681 C C . ASP A 1 88 ? -3.832 8.750 -13.751 1.00 96.38 88 ASP A C 1
ATOM 683 O O . ASP A 1 88 ? -4.084 9.505 -12.810 1.00 96.38 88 ASP A O 1
ATOM 687 N N . ILE A 1 89 ? -2.806 8.946 -14.567 1.00 96.25 89 ILE A N 1
ATOM 688 C CA . ILE A 1 89 ? -1.845 10.026 -14.367 1.00 96.25 89 ILE A CA 1
ATOM 689 C C . ILE A 1 89 ? -2.506 11.347 -14.768 1.00 96.25 89 ILE A C 1
ATOM 691 O O . ILE A 1 89 ? -2.837 11.570 -15.931 1.00 96.25 89 ILE A O 1
ATOM 695 N N . ARG A 1 90 ? -2.690 12.235 -13.789 1.00 95.88 90 ARG A N 1
ATOM 696 C CA . ARG A 1 90 ? -3.207 13.596 -13.982 1.00 95.88 90 ARG A CA 1
ATOM 697 C C . ARG A 1 90 ? -2.091 14.554 -14.387 1.00 95.88 90 ARG A C 1
ATOM 699 O O . ARG A 1 90 ? -2.302 15.439 -15.212 1.00 95.88 90 ARG A O 1
ATOM 706 N N . LEU A 1 91 ? -0.927 14.393 -13.768 1.00 95.81 91 LEU A N 1
ATOM 707 C CA . LEU A 1 91 ? 0.269 15.192 -13.999 1.00 95.81 91 LEU A CA 1
ATOM 708 C C . LEU A 1 91 ? 1.477 14.266 -13.955 1.00 95.81 91 LEU A C 1
ATOM 710 O O . LEU A 1 91 ? 1.563 13.436 -13.059 1.00 95.81 91 LEU A O 1
ATOM 714 N N . ASP A 1 92 ? 2.402 14.432 -14.892 1.00 96.06 92 ASP A N 1
ATOM 715 C CA . ASP A 1 92 ? 3.717 13.796 -14.845 1.00 96.06 92 ASP A CA 1
ATOM 716 C C . ASP A 1 92 ? 4.732 14.744 -15.498 1.00 96.06 92 ASP A C 1
ATOM 718 O O . ASP A 1 92 ? 4.837 14.844 -16.723 1.00 96.06 92 ASP A O 1
ATOM 722 N N . GLN A 1 93 ? 5.398 15.535 -14.657 1.00 96.38 93 GLN A N 1
ATOM 723 C CA . GLN A 1 93 ? 6.386 16.532 -15.053 1.00 96.38 93 GLN A CA 1
ATOM 724 C C . GLN A 1 93 ? 7.781 16.057 -14.675 1.00 96.38 93 GLN A C 1
ATOM 726 O O . GLN A 1 93 ? 8.073 15.847 -13.502 1.00 96.38 93 GLN A O 1
ATOM 731 N N . LYS A 1 94 ? 8.666 15.965 -15.667 1.00 95.25 94 LYS A N 1
ATOM 732 C CA . LYS A 1 94 ? 10.057 15.543 -15.492 1.00 95.25 94 LYS A CA 1
ATOM 733 C C . LYS A 1 94 ? 11.008 16.682 -15.832 1.00 95.25 94 LYS A C 1
ATOM 735 O O . LYS A 1 94 ? 10.846 17.348 -16.853 1.00 95.25 94 LYS A O 1
ATOM 740 N N . THR A 1 95 ? 12.022 16.877 -15.000 1.00 93.62 95 THR A N 1
ATOM 741 C CA . THR A 1 95 ? 13.121 17.838 -15.224 1.00 93.62 95 THR A CA 1
ATOM 742 C C . THR A 1 95 ? 14.438 17.133 -15.563 1.00 93.62 95 THR A C 1
ATOM 744 O O . THR A 1 95 ? 15.441 17.782 -15.853 1.00 93.62 95 THR A O 1
ATOM 747 N N . SER A 1 96 ? 14.440 15.797 -15.544 1.00 91.06 96 SER A N 1
ATOM 748 C CA . SER A 1 96 ? 15.587 14.948 -15.858 1.00 91.06 96 SER A CA 1
ATOM 749 C C . SER A 1 96 ? 15.177 13.789 -16.773 1.00 91.06 96 SER A C 1
ATOM 751 O O . SER A 1 96 ? 14.001 13.607 -17.078 1.00 91.06 96 SER A O 1
ATOM 753 N N . THR A 1 97 ? 16.149 12.982 -17.203 1.00 88.81 97 THR A N 1
ATOM 754 C CA . THR A 1 97 ? 15.898 11.737 -17.950 1.00 88.81 97 THR A CA 1
ATOM 755 C C . THR A 1 97 ? 15.480 10.569 -17.052 1.00 88.81 97 THR A C 1
ATOM 757 O O . THR A 1 97 ? 15.137 9.501 -17.563 1.00 88.81 97 THR A O 1
ATOM 760 N N . TYR A 1 98 ? 15.521 10.737 -15.726 1.00 92.56 98 TYR A N 1
ATOM 761 C CA . TYR A 1 98 ? 14.988 9.747 -14.799 1.00 92.56 98 TYR A CA 1
ATOM 762 C C . TYR A 1 98 ? 13.463 9.696 -14.890 1.00 92.56 98 TYR A C 1
ATOM 764 O O . TYR A 1 98 ? 12.798 10.711 -15.086 1.00 92.56 98 TYR A O 1
ATOM 772 N N . ASN A 1 99 ? 12.932 8.488 -14.756 1.00 92.94 99 ASN A N 1
ATOM 773 C CA . ASN A 1 99 ? 11.508 8.206 -14.766 1.00 92.94 99 ASN A CA 1
ATOM 774 C C . ASN A 1 99 ? 11.270 7.071 -13.781 1.00 92.94 99 ASN A C 1
ATOM 776 O O . ASN A 1 99 ? 11.811 5.974 -13.975 1.00 92.94 99 ASN A O 1
ATOM 780 N N . GLU A 1 100 ? 10.516 7.354 -12.727 1.00 94.94 100 GLU A N 1
ATOM 781 C CA . GLU A 1 100 ? 10.133 6.350 -11.753 1.00 94.94 100 GLU A CA 1
ATOM 782 C C . GLU A 1 100 ? 9.094 5.403 -12.361 1.00 94.94 100 GLU A C 1
ATOM 784 O O . GLU A 1 100 ? 8.039 5.810 -12.848 1.00 94.94 100 GLU A O 1
ATOM 789 N N . SER A 1 101 ? 9.402 4.109 -12.318 1.00 93.75 101 SER A N 1
ATOM 790 C CA . SER A 1 101 ? 8.526 3.055 -12.836 1.00 93.75 101 SER A CA 1
ATOM 791 C C . SER A 1 101 ? 7.470 2.612 -11.824 1.00 93.75 101 SER A C 1
ATOM 793 O O . SER A 1 101 ? 6.399 2.152 -12.221 1.00 93.75 101 SER A O 1
ATOM 795 N N . LYS A 1 102 ? 7.738 2.775 -10.522 1.00 93.81 102 LYS A N 1
ATOM 796 C CA . LYS A 1 102 ? 6.794 2.491 -9.436 1.00 93.81 102 LYS A CA 1
ATOM 797 C C . LYS A 1 102 ? 5.939 3.730 -9.168 1.00 93.81 102 LYS A C 1
ATOM 799 O O . LYS A 1 102 ? 6.330 4.607 -8.400 1.00 93.81 102 LYS A O 1
ATOM 804 N N . LYS A 1 103 ? 4.787 3.834 -9.828 1.00 95.56 103 LYS A N 1
ATOM 805 C CA . LYS A 1 103 ? 3.928 5.029 -9.779 1.00 95.56 103 LYS A CA 1
ATOM 806 C C . LYS A 1 103 ? 2.779 4.841 -8.784 1.00 95.56 103 LYS A C 1
ATOM 808 O O . LYS A 1 103 ? 3.020 4.781 -7.577 1.00 95.56 103 LYS A O 1
ATOM 813 N N . TYR A 1 104 ? 1.539 4.751 -9.262 1.00 94.44 104 TYR A N 1
ATOM 814 C CA . TYR A 1 104 ? 0.349 4.649 -8.418 1.00 94.44 104 TYR A CA 1
ATOM 815 C C . TYR A 1 104 ? 0.451 3.467 -7.443 1.00 94.44 104 TYR A C 1
ATOM 817 O O . TYR A 1 104 ? 0.796 2.356 -7.843 1.00 94.44 104 TYR A O 1
ATOM 825 N N . ILE A 1 105 ? 0.190 3.731 -6.157 1.00 87.94 105 ILE A N 1
ATOM 826 C CA . ILE A 1 105 ? 0.304 2.792 -5.024 1.00 87.94 105 ILE A CA 1
ATOM 827 C C . ILE A 1 105 ? 1.648 2.036 -4.919 1.00 87.94 105 ILE A C 1
ATOM 829 O O . ILE A 1 105 ? 1.713 0.977 -4.293 1.00 87.94 105 ILE A O 1
ATOM 833 N N . GLY A 1 106 ? 2.709 2.564 -5.540 1.00 89.06 106 GLY A N 1
ATOM 834 C CA . GLY A 1 106 ? 4.041 1.955 -5.583 1.00 89.06 106 GLY A CA 1
ATOM 835 C C . GLY A 1 106 ? 4.154 0.770 -6.547 1.00 89.06 106 GLY A C 1
ATOM 836 O O . GLY A 1 106 ? 5.149 0.049 -6.516 1.00 89.06 106 GLY A O 1
ATOM 837 N N . GLN A 1 107 ? 3.148 0.548 -7.394 1.00 89.75 107 GLN A N 1
ATOM 838 C CA . GLN A 1 107 ? 3.125 -0.550 -8.358 1.00 89.75 107 GLN A CA 1
ATOM 839 C C . GLN A 1 107 ? 3.708 -0.117 -9.698 1.00 89.75 107 GLN A C 1
ATOM 841 O O . GLN A 1 107 ? 3.797 1.076 -10.006 1.00 89.75 107 GLN A O 1
ATOM 846 N N . GLU A 1 108 ? 4.130 -1.091 -10.503 1.00 93.12 108 GLU A N 1
ATOM 847 C CA . GLU A 1 108 ? 4.715 -0.766 -11.798 1.00 93.12 108 GLU A CA 1
ATOM 848 C C . GLU A 1 108 ? 3.670 -0.176 -12.749 1.00 93.12 108 GLU A C 1
ATOM 850 O O . GLU A 1 108 ? 2.624 -0.779 -12.990 1.00 93.12 108 GLU A O 1
ATOM 855 N N . TYR A 1 109 ? 4.002 0.962 -13.349 1.00 95.69 109 TYR A N 1
ATOM 856 C CA . TYR A 1 109 ? 3.257 1.551 -14.445 1.00 95.69 109 TYR A CA 1
ATOM 857 C C . TYR A 1 109 ? 3.890 1.239 -15.807 1.00 95.69 109 TYR A C 1
ATOM 859 O O . TYR A 1 109 ? 5.030 1.605 -16.094 1.00 95.69 109 TYR A O 1
ATOM 867 N N . ASP A 1 110 ? 3.116 0.595 -16.677 1.00 93.81 110 ASP A N 1
ATOM 868 C CA . ASP A 1 110 ? 3.514 0.235 -18.033 1.00 93.81 110 ASP A CA 1
ATOM 869 C C . ASP A 1 110 ? 3.154 1.370 -19.009 1.00 93.81 110 ASP A C 1
ATOM 871 O O . ASP A 1 110 ? 2.084 1.353 -19.630 1.00 93.81 110 ASP A O 1
ATOM 875 N N . GLU A 1 111 ? 4.068 2.327 -19.207 1.00 90.62 111 GLU A N 1
ATOM 876 C CA . GLU A 1 111 ? 3.841 3.525 -20.043 1.00 90.62 111 GLU A CA 1
ATOM 877 C C . GLU A 1 111 ? 3.347 3.217 -21.460 1.00 90.62 111 GLU A C 1
ATOM 879 O O . GLU A 1 111 ? 2.481 3.913 -21.984 1.00 90.62 111 GLU A O 1
ATOM 884 N N . ALA A 1 112 ? 3.845 2.139 -22.073 1.00 90.25 112 ALA A N 1
ATOM 885 C CA . ALA A 1 112 ? 3.458 1.740 -23.427 1.00 90.25 112 ALA A CA 1
ATOM 886 C C . ALA A 1 112 ? 1.962 1.407 -23.561 1.00 90.25 112 ALA A C 1
ATOM 888 O O . ALA A 1 112 ? 1.403 1.492 -24.652 1.00 90.25 112 ALA A O 1
ATOM 889 N N . THR A 1 113 ? 1.324 0.997 -22.462 1.00 92.00 113 THR A N 1
ATOM 890 C CA . THR A 1 113 ? -0.094 0.608 -22.431 1.00 92.00 113 THR A CA 1
ATOM 891 C C . THR A 1 113 ? -0.957 1.566 -21.615 1.00 92.00 113 THR A C 1
ATOM 893 O O . THR A 1 113 ? -2.175 1.573 -21.775 1.00 92.00 113 THR A O 1
ATOM 896 N N . GLY A 1 114 ? -0.341 2.377 -20.753 1.00 93.62 114 GLY A N 1
ATOM 897 C CA . GLY A 1 114 ? -1.037 3.217 -19.785 1.00 93.62 114 GLY A CA 1
ATOM 898 C C . GLY A 1 114 ? -1.730 2.418 -18.677 1.00 93.62 114 GLY A C 1
ATOM 899 O O . GLY A 1 114 ? -2.778 2.840 -18.191 1.00 93.62 114 GLY A O 1
ATOM 900 N N . LEU A 1 115 ? -1.190 1.249 -18.320 1.00 95.56 115 LEU A N 1
ATOM 901 C CA . LEU A 1 115 ? -1.770 0.329 -17.339 1.00 95.56 115 LEU A CA 1
ATOM 902 C C . LEU A 1 115 ? -0.847 0.154 -16.137 1.00 95.56 115 LEU A C 1
ATOM 904 O O . LEU A 1 115 ? 0.371 0.104 -16.288 1.00 95.56 115 LEU A O 1
ATOM 908 N N . SER A 1 116 ? -1.437 -0.039 -14.963 1.00 95.12 116 SER A N 1
ATOM 909 C CA . SER A 1 116 ? -0.706 -0.388 -13.745 1.00 95.12 116 SER A CA 1
ATOM 910 C C . SER A 1 116 ? -0.713 -1.905 -13.556 1.00 95.12 116 SER A C 1
ATOM 912 O O . SER A 1 116 ? -1.777 -2.533 -13.548 1.00 95.12 116 SER A O 1
ATOM 914 N N . TYR A 1 117 ? 0.466 -2.507 -13.413 1.00 92.88 117 TYR A N 1
ATOM 915 C CA . TYR A 1 117 ? 0.626 -3.921 -13.086 1.00 92.88 117 TYR A CA 1
ATOM 916 C C . TYR A 1 117 ? 0.438 -4.120 -11.581 1.00 92.88 117 TYR A C 1
ATOM 918 O O . TYR A 1 117 ? 1.327 -3.820 -10.790 1.00 92.88 117 TYR A O 1
ATOM 926 N N . MET A 1 118 ? -0.719 -4.650 -11.192 1.00 87.56 118 MET A N 1
ATOM 927 C CA . MET A 1 118 ? -1.095 -4.907 -9.800 1.00 87.56 118 MET A CA 1
ATOM 928 C C . MET A 1 118 ? -0.825 -6.363 -9.417 1.00 87.56 118 MET A C 1
ATOM 930 O O . MET A 1 118 ? -1.657 -6.994 -8.783 1.00 87.56 118 MET A O 1
ATOM 934 N N . ASN A 1 119 ? 0.301 -6.936 -9.842 1.00 85.81 119 ASN A N 1
ATOM 935 C CA . ASN A 1 119 ? 0.639 -8.348 -9.635 1.00 85.81 119 ASN A CA 1
ATOM 936 C C . ASN A 1 119 ? -0.333 -9.305 -10.346 1.00 85.81 119 ASN A C 1
ATOM 938 O O . ASN A 1 119 ? -0.134 -9.607 -11.520 1.00 85.81 119 ASN A O 1
ATOM 942 N N . ALA A 1 120 ? -1.414 -9.748 -9.702 1.00 85.12 120 ALA A N 1
ATOM 943 C CA . ALA A 1 120 ? -2.325 -10.721 -10.307 1.00 85.12 120 ALA A CA 1
ATOM 944 C C . ALA A 1 120 ? -3.091 -10.183 -11.531 1.00 85.12 120 ALA A C 1
ATOM 946 O O . ALA A 1 120 ? -3.553 -10.961 -12.369 1.00 85.12 120 ALA A O 1
ATOM 947 N N . ARG A 1 121 ? -3.257 -8.857 -11.643 1.00 90.69 121 ARG A N 1
ATOM 948 C CA . ARG A 1 121 ? -4.046 -8.224 -12.709 1.00 90.69 121 ARG A CA 1
ATOM 949 C C . ARG A 1 121 ? -3.463 -6.898 -13.175 1.00 90.69 121 ARG A C 1
ATOM 951 O O . ARG A 1 121 ? -2.707 -6.235 -12.474 1.00 90.69 121 ARG A O 1
ATOM 958 N N . TYR A 1 122 ? -3.910 -6.477 -14.353 1.00 94.31 122 TYR A N 1
ATOM 959 C CA . TYR A 1 122 ? -3.681 -5.136 -14.878 1.00 94.31 122 TYR A CA 1
ATOM 960 C C . TYR A 1 122 ? -4.866 -4.226 -14.583 1.00 94.31 122 TYR A C 1
ATOM 962 O O . TYR A 1 122 ? -6.012 -4.570 -14.891 1.00 94.31 122 TYR A O 1
ATOM 970 N N . GLN A 1 123 ? -4.582 -3.060 -14.013 1.00 95.81 123 GLN A N 1
ATOM 971 C CA . GLN A 1 123 ? -5.564 -2.029 -13.711 1.00 95.81 123 GLN A CA 1
ATOM 972 C C . GLN A 1 123 ? -5.452 -0.886 -14.720 1.00 95.81 123 GLN A C 1
ATOM 974 O O . GLN A 1 123 ? -4.358 -0.467 -15.099 1.00 95.81 123 GLN A O 1
ATOM 979 N N . ASN A 1 124 ? -6.606 -0.405 -15.174 1.00 96.12 124 ASN A N 1
ATOM 980 C CA . ASN A 1 124 ? -6.707 0.748 -16.050 1.00 96.12 124 ASN A CA 1
ATOM 981 C C . ASN A 1 124 ? -7.305 1.920 -15.268 1.00 96.12 124 ASN A C 1
ATOM 983 O O . ASN A 1 124 ? -8.499 1.915 -14.949 1.00 96.12 124 ASN A O 1
ATOM 987 N N . GLY A 1 125 ? -6.480 2.934 -14.999 1.00 94.12 125 GLY A N 1
ATOM 988 C CA . GLY A 1 125 ? -6.896 4.137 -14.283 1.00 94.12 125 GLY A CA 1
ATOM 989 C C . GLY A 1 125 ? -7.992 4.923 -15.006 1.00 94.12 125 GLY A C 1
ATOM 990 O O . GLY A 1 125 ? -8.913 5.417 -14.356 1.00 94.12 125 GLY A O 1
ATOM 991 N N . LYS A 1 126 ? -7.965 4.967 -16.346 1.00 94.69 126 LYS A N 1
ATOM 992 C CA . LYS A 1 126 ? -8.942 5.708 -17.168 1.00 94.69 126 LYS A CA 1
ATOM 993 C C . LYS A 1 126 ? -10.334 5.106 -17.085 1.00 94.69 126 LYS A C 1
ATOM 995 O O . LYS A 1 126 ? -11.317 5.825 -16.949 1.00 94.69 126 LYS A O 1
ATOM 1000 N N . THR A 1 127 ? -10.423 3.780 -17.157 1.00 94.88 127 THR A N 1
ATOM 1001 C CA . THR A 1 127 ? -11.705 3.065 -17.040 1.00 94.88 127 THR A CA 1
ATOM 1002 C C . THR A 1 127 ? -12.035 2.674 -15.604 1.00 94.88 127 THR A C 1
ATOM 1004 O O . THR A 1 127 ? -13.084 2.077 -15.377 1.00 94.88 127 THR A O 1
ATOM 1007 N N . SER A 1 128 ? -11.159 2.990 -14.642 1.00 93.69 128 SER A N 1
ATOM 1008 C CA . SER A 1 128 ? -11.353 2.767 -13.202 1.00 93.69 128 SER A CA 1
ATOM 1009 C C . SER A 1 128 ? -11.561 1.297 -12.797 1.00 93.69 128 SER A C 1
ATOM 1011 O O . SER A 1 128 ? -12.224 1.004 -11.802 1.00 93.69 128 SER A O 1
ATOM 1013 N N . ARG A 1 129 ? -11.036 0.342 -13.577 1.00 92.44 129 ARG A N 1
ATOM 1014 C CA . ARG A 1 129 ? -11.324 -1.101 -13.432 1.00 92.44 129 ARG A CA 1
ATOM 1015 C C . ARG A 1 129 ? -10.124 -1.968 -13.796 1.00 92.44 129 ARG A C 1
ATOM 1017 O O . ARG A 1 129 ? -9.214 -1.522 -14.496 1.00 92.44 129 ARG A O 1
ATOM 1024 N N . PHE A 1 130 ? -10.153 -3.222 -13.356 1.00 95.06 130 PHE A N 1
ATOM 1025 C CA . PHE A 1 130 ? -9.245 -4.249 -13.859 1.00 95.06 130 PHE A CA 1
ATOM 1026 C C . PHE A 1 130 ? -9.623 -4.686 -15.277 1.00 95.06 130 PHE A C 1
ATOM 1028 O O . PHE A 1 130 ? -10.796 -4.668 -15.653 1.00 95.06 130 PHE A O 1
ATOM 1035 N N . LEU A 1 131 ? -8.623 -5.101 -16.058 1.00 95.00 131 LEU A N 1
ATOM 1036 C CA . LEU A 1 131 ? -8.826 -5.619 -17.415 1.00 95.00 131 LEU A CA 1
ATOM 1037 C C . LEU A 1 131 ? -9.301 -7.074 -17.447 1.00 95.00 131 LEU A C 1
ATOM 1039 O O . LEU A 1 131 ? -9.909 -7.503 -18.426 1.00 95.00 131 LEU A O 1
ATOM 1043 N N . SER A 1 132 ? -9.026 -7.834 -16.391 1.00 93.06 132 SER A N 1
ATOM 1044 C CA . SER A 1 132 ? -9.399 -9.239 -16.266 1.00 93.06 132 SER A CA 1
ATOM 1045 C C . SER A 1 132 ? -10.274 -9.476 -15.041 1.00 93.06 132 SER A C 1
ATOM 1047 O O . SER A 1 132 ? -10.281 -8.693 -14.086 1.00 93.06 132 SER A O 1
ATOM 1049 N N . GLN A 1 133 ? -11.019 -10.581 -15.094 1.00 92.38 133 GLN A N 1
ATOM 1050 C CA . GLN A 1 133 ? -11.756 -11.093 -13.949 1.00 92.38 133 GLN A CA 1
ATOM 1051 C C . GLN A 1 133 ? -10.784 -11.400 -12.803 1.00 92.38 133 GLN A C 1
ATOM 1053 O O . GLN A 1 133 ? -9.679 -11.885 -13.039 1.00 92.38 133 GLN A O 1
ATOM 1058 N N . ASP A 1 134 ? -11.202 -11.105 -11.575 1.00 88.88 134 ASP A N 1
ATOM 1059 C CA . ASP A 1 134 ? -10.479 -11.478 -10.364 1.00 88.88 134 ASP A CA 1
ATOM 1060 C C . ASP A 1 134 ? -10.274 -13.005 -10.283 1.00 88.88 134 ASP A C 1
ATOM 1062 O O . ASP A 1 134 ? -11.273 -13.737 -10.293 1.00 88.88 134 ASP A O 1
ATOM 1066 N N . PRO A 1 135 ? -9.021 -13.494 -10.176 1.00 85.94 135 PRO A N 1
ATOM 1067 C CA . PRO A 1 135 ? -8.730 -14.922 -10.071 1.00 85.94 135 PRO A CA 1
ATOM 1068 C C . PRO A 1 135 ? -9.411 -15.613 -8.887 1.00 85.94 135 PRO A C 1
ATOM 1070 O O . PRO A 1 135 ? -9.650 -16.813 -8.953 1.00 85.94 135 PRO A O 1
ATOM 1073 N N . VAL A 1 136 ? -9.779 -14.886 -7.825 1.00 83.25 136 VAL A N 1
ATOM 1074 C CA . VAL A 1 136 ? -10.503 -15.467 -6.680 1.00 83.25 136 VAL A CA 1
ATOM 1075 C C . VAL A 1 136 ? -11.830 -16.100 -7.109 1.00 83.25 136 VAL A C 1
ATOM 1077 O O . VAL A 1 136 ? -12.253 -17.100 -6.534 1.00 83.25 136 VAL A O 1
ATOM 1080 N N . PHE A 1 137 ? -12.476 -15.571 -8.152 1.00 85.00 137 PHE A N 1
ATOM 1081 C CA . PHE A 1 137 ? -13.755 -16.102 -8.633 1.00 85.00 137 PHE A CA 1
ATOM 1082 C C . PHE A 1 137 ? -13.611 -17.452 -9.324 1.00 85.00 137 PHE A C 1
ATOM 1084 O O . PHE A 1 137 ? -14.580 -18.204 -9.391 1.00 85.00 137 PHE A O 1
ATOM 1091 N N . TRP A 1 138 ? -12.423 -17.767 -9.836 1.00 85.81 138 TRP A N 1
ATOM 1092 C CA . TRP A 1 138 ? -12.149 -19.069 -10.439 1.00 85.81 138 TRP A CA 1
ATOM 1093 C C . TRP A 1 138 ? -12.030 -20.164 -9.380 1.00 85.81 138 TRP A C 1
ATOM 1095 O O . TRP A 1 138 ? -12.273 -21.327 -9.678 1.00 85.81 138 TRP A O 1
ATOM 1105 N N . GLU A 1 139 ? -11.736 -19.775 -8.138 1.00 84.00 139 GLU A N 1
ATOM 1106 C CA . GLU A 1 139 ? -11.560 -20.682 -7.005 1.00 84.00 139 GLU A CA 1
ATOM 1107 C C . GLU A 1 139 ? -12.845 -20.882 -6.186 1.00 84.00 139 GLU A C 1
ATOM 1109 O O . GLU A 1 139 ? -12.818 -21.545 -5.148 1.00 84.00 139 GLU A O 1
ATOM 1114 N N . ILE A 1 140 ? -13.989 -20.330 -6.615 1.00 80.69 140 ILE A N 1
ATOM 1115 C CA . ILE A 1 140 ? -15.276 -20.545 -5.937 1.00 80.69 140 ILE A CA 1
ATOM 1116 C C . ILE A 1 140 ? -15.614 -22.042 -5.966 1.00 80.69 140 ILE A C 1
ATOM 1118 O O . ILE A 1 140 ? -15.890 -22.614 -7.016 1.00 80.69 140 ILE A O 1
ATOM 1122 N N . GLY A 1 141 ? -15.593 -22.670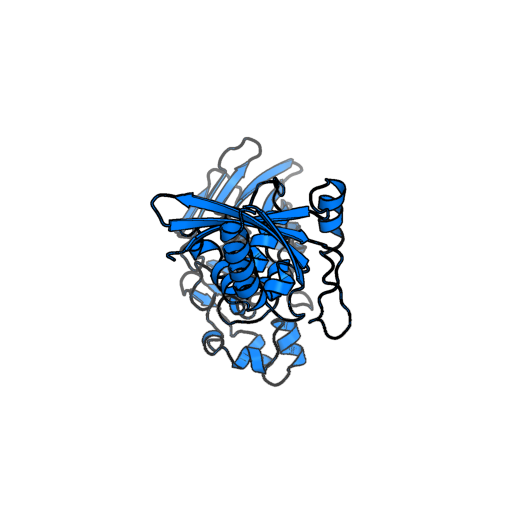 -4.787 1.00 78.31 141 GLY A N 1
ATOM 1123 C CA . GLY A 1 141 ? -15.721 -24.123 -4.610 1.00 78.31 141 GLY A CA 1
ATOM 1124 C C . GLY A 1 141 ? -14.458 -24.797 -4.060 1.00 78.31 141 GLY A C 1
ATOM 1125 O O . GLY A 1 141 ? -14.534 -25.932 -3.597 1.00 78.31 141 GLY A O 1
ATOM 1126 N N . ASN A 1 142 ? -13.325 -24.089 -4.033 1.00 82.25 142 ASN A N 1
ATOM 1127 C CA . ASN A 1 142 ? -12.077 -24.518 -3.412 1.00 82.25 142 ASN A CA 1
ATOM 1128 C C . ASN A 1 142 ? -11.679 -23.554 -2.282 1.00 82.25 142 ASN A C 1
ATOM 1130 O O . ASN A 1 142 ? -10.922 -22.601 -2.461 1.00 82.25 142 ASN A O 1
ATOM 1134 N N . GLU A 1 143 ? -12.200 -23.813 -1.082 1.00 76.94 143 GLU A N 1
ATOM 1135 C CA . GLU A 1 143 ? -11.994 -22.950 0.089 1.00 76.94 143 GLU A CA 1
ATOM 1136 C C . GLU A 1 143 ? -10.508 -22.776 0.458 1.00 76.94 143 GLU A C 1
ATOM 1138 O O . GLU A 1 143 ? -10.103 -21.706 0.915 1.00 76.94 143 GLU A O 1
ATOM 1143 N N . GLY A 1 144 ? -9.679 -23.798 0.213 1.00 72.88 144 GLY A N 1
ATOM 1144 C CA . GLY A 1 144 ? -8.239 -23.741 0.463 1.00 72.88 144 GLY A CA 1
ATOM 1145 C C . GLY A 1 144 ? -7.522 -22.714 -0.415 1.00 72.88 144 GLY A C 1
ATOM 1146 O O . GLY A 1 144 ? -6.667 -21.979 0.080 1.00 72.88 144 GLY A O 1
ATOM 1147 N N . GLU A 1 145 ? -7.890 -22.626 -1.692 1.00 76.75 145 GLU A N 1
ATOM 1148 C CA . GLU A 1 145 ? -7.303 -21.674 -2.644 1.00 76.75 145 GLU A CA 1
ATOM 1149 C C . GLU A 1 145 ? -7.807 -20.247 -2.413 1.00 76.75 145 GLU A C 1
ATOM 1151 O O . GLU A 1 145 ? -7.018 -19.299 -2.422 1.00 76.75 145 GLU A O 1
ATOM 1156 N N . ILE A 1 146 ? -9.095 -20.080 -2.094 1.00 74.06 146 ILE A N 1
ATOM 1157 C CA . ILE A 1 146 ? -9.658 -18.774 -1.713 1.00 74.06 146 ILE A CA 1
ATOM 1158 C C . ILE A 1 146 ? -8.903 -18.208 -0.514 1.00 74.06 146 ILE A C 1
ATOM 1160 O O . ILE A 1 146 ? -8.460 -17.055 -0.541 1.00 74.06 146 ILE A O 1
ATOM 1164 N N . LYS A 1 147 ? -8.698 -19.031 0.519 1.00 70.50 147 LYS A N 1
ATOM 1165 C CA . LYS A 1 147 ? -7.992 -18.614 1.728 1.00 70.50 147 LYS A CA 1
ATOM 1166 C C . LYS A 1 147 ? -6.531 -18.277 1.467 1.00 70.50 147 LYS A C 1
ATOM 1168 O O . LYS A 1 147 ? -6.018 -17.344 2.076 1.00 70.50 147 LYS A O 1
ATOM 1173 N N . GLN A 1 148 ? -5.865 -18.981 0.555 1.00 69.25 148 GLN A N 1
ATOM 1174 C CA . GLN A 1 148 ? -4.491 -18.650 0.172 1.00 69.25 148 GLN A CA 1
ATOM 1175 C C . GLN A 1 148 ? -4.397 -17.316 -0.578 1.00 69.25 148 GLN A C 1
ATOM 1177 O O . GLN A 1 148 ? -3.503 -16.524 -0.290 1.00 69.25 148 GLN A O 1
ATOM 1182 N N . LYS A 1 149 ? -5.321 -17.041 -1.507 1.00 70.00 149 LYS A N 1
ATOM 1183 C CA . LYS A 1 149 ? -5.294 -15.816 -2.326 1.00 70.00 149 LYS A CA 1
ATOM 1184 C C . LYS A 1 149 ? -5.782 -14.571 -1.585 1.00 70.00 149 LYS A C 1
ATOM 1186 O O . LYS A 1 149 ? -5.313 -13.476 -1.878 1.00 70.00 149 LYS A O 1
ATOM 1191 N N . THR A 1 150 ? -6.730 -14.728 -0.661 1.00 65.56 150 THR A N 1
ATOM 1192 C CA . THR A 1 150 ? -7.429 -13.600 -0.011 1.00 65.56 150 THR A CA 1
ATOM 1193 C C . THR A 1 150 ? -7.183 -13.486 1.489 1.00 65.56 150 THR A C 1
ATOM 1195 O O . THR A 1 150 ? -7.424 -12.433 2.069 1.00 65.56 150 THR A O 1
ATOM 1198 N N . GLY A 1 151 ? -6.751 -14.569 2.140 1.00 66.06 151 GLY A N 1
ATOM 1199 C CA . GLY A 1 151 ? -6.739 -14.685 3.599 1.00 66.06 151 GLY A CA 1
ATOM 1200 C C . GLY A 1 151 ? -8.103 -15.007 4.226 1.00 66.06 151 GLY A C 1
ATOM 1201 O O . GLY A 1 151 ? -8.143 -15.305 5.419 1.00 66.06 151 GLY A O 1
ATOM 1202 N N . LEU A 1 152 ? -9.191 -14.997 3.446 1.00 65.31 152 LEU A N 1
ATOM 1203 C CA . LEU A 1 152 ? -10.571 -15.166 3.910 1.00 65.31 152 LEU A CA 1
ATOM 1204 C C . LEU A 1 152 ? -11.104 -16.579 3.645 1.00 65.31 152 LEU A C 1
ATOM 1206 O O . LEU A 1 152 ? -10.723 -17.239 2.677 1.00 65.31 152 LEU A O 1
ATOM 1210 N N . GLY A 1 153 ? -12.022 -17.041 4.492 1.00 70.19 153 GLY A N 1
ATOM 1211 C CA . GLY A 1 153 ? -12.851 -18.209 4.199 1.00 70.19 153 GLY A CA 1
ATOM 1212 C C . GLY A 1 153 ? -13.921 -17.900 3.145 1.00 70.19 153 GLY A C 1
ATOM 1213 O O . GLY A 1 153 ? -14.307 -16.747 2.944 1.00 70.19 153 GLY A O 1
ATOM 1214 N N . LEU A 1 154 ? -14.462 -18.937 2.495 1.00 71.81 154 LEU A N 1
ATOM 1215 C CA . LEU A 1 154 ? -15.508 -18.771 1.474 1.00 71.81 154 LEU A CA 1
ATOM 1216 C C . LEU A 1 154 ? -16.741 -18.040 2.033 1.00 71.81 154 LEU A C 1
ATOM 1218 O O . LEU A 1 154 ? -17.284 -17.155 1.380 1.00 71.81 154 LEU A O 1
ATOM 1222 N N . GLN A 1 155 ? -17.165 -18.372 3.255 1.00 70.38 155 GLN A N 1
ATOM 1223 C CA . GLN A 1 155 ? -18.328 -17.741 3.886 1.00 70.38 155 GLN A CA 1
ATOM 1224 C C . GLN A 1 155 ? -18.123 -16.235 4.126 1.00 70.38 155 GLN A C 1
ATOM 1226 O O . GLN A 1 155 ? -19.059 -15.460 3.956 1.00 70.38 155 GLN A O 1
ATOM 1231 N N . GLU A 1 156 ? -16.910 -15.822 4.501 1.00 70.50 156 GLU A N 1
ATOM 1232 C CA . GLU A 1 156 ? -16.555 -14.417 4.749 1.00 70.50 156 GLU A CA 1
ATOM 1233 C C . GLU A 1 156 ? -16.507 -13.630 3.440 1.00 70.50 156 GLU A C 1
ATOM 1235 O O . GLU A 1 156 ? -17.060 -12.536 3.353 1.00 70.50 156 GLU A O 1
ATOM 1240 N N . LEU A 1 157 ? -15.924 -14.225 2.395 1.00 70.31 157 LEU A N 1
ATOM 1241 C CA . LEU A 1 157 ? -15.920 -13.659 1.050 1.00 70.31 157 LEU A CA 1
ATOM 1242 C C . LEU A 1 157 ? -17.348 -13.432 0.530 1.00 70.31 157 LEU A C 1
ATOM 1244 O O . LEU A 1 157 ? -17.657 -12.375 -0.017 1.00 70.31 157 LEU A O 1
ATOM 1248 N N . LEU A 1 158 ? -18.227 -14.421 0.712 1.00 74.31 158 LEU A N 1
ATOM 1249 C CA . LEU A 1 158 ? -19.616 -14.349 0.259 1.00 74.31 158 LEU A CA 1
ATOM 1250 C C . LEU A 1 158 ? -20.491 -13.412 1.104 1.00 74.31 158 LEU A C 1
ATOM 1252 O O . LEU A 1 158 ? -21.571 -13.022 0.660 1.00 74.31 158 LEU A O 1
ATOM 1256 N N . ALA A 1 159 ? -20.039 -13.034 2.300 1.00 71.25 159 ALA A N 1
ATOM 1257 C CA . ALA A 1 159 ? -20.745 -12.100 3.168 1.00 71.25 159 ALA A CA 1
ATOM 1258 C C . ALA A 1 159 ? -20.576 -10.626 2.750 1.00 71.25 159 ALA A C 1
ATOM 1260 O O . ALA A 1 159 ? -21.285 -9.776 3.287 1.00 71.25 159 ALA A O 1
ATOM 1261 N N . ASP A 1 160 ? -19.686 -10.313 1.796 1.00 66.81 160 ASP A N 1
ATOM 1262 C CA . ASP A 1 160 ? -19.467 -8.957 1.277 1.00 66.81 160 ASP A CA 1
ATOM 1263 C C . ASP A 1 160 ? -19.888 -8.834 -0.203 1.00 66.81 160 ASP A C 1
ATOM 1265 O O . ASP A 1 160 ? -19.065 -8.997 -1.113 1.00 66.81 160 ASP A O 1
ATOM 1269 N N . PRO A 1 161 ? -21.158 -8.475 -0.483 1.00 71.88 161 PRO A N 1
ATOM 1270 C CA . PRO A 1 161 ? -21.653 -8.311 -1.848 1.00 71.88 161 PRO A CA 1
ATOM 1271 C C . PRO A 1 161 ? -20.873 -7.280 -2.672 1.00 71.88 161 PRO A C 1
ATOM 1273 O O . PRO A 1 161 ? -20.884 -7.340 -3.903 1.00 71.88 161 PRO A O 1
ATOM 1276 N N . GLN A 1 162 ? -20.179 -6.328 -2.031 1.00 70.12 162 GLN A N 1
ATOM 1277 C CA . GLN A 1 162 ? -19.405 -5.309 -2.741 1.00 70.12 162 GLN A CA 1
ATOM 1278 C C . GLN A 1 162 ? -18.196 -5.911 -3.474 1.00 70.12 162 GLN A C 1
ATOM 1280 O O . GLN A 1 162 ? -17.746 -5.327 -4.464 1.00 70.12 162 GLN A O 1
ATOM 1285 N N . GLN A 1 163 ? -17.710 -7.076 -3.028 1.00 69.00 163 GLN A N 1
ATOM 1286 C CA . GLN A 1 163 ? -16.605 -7.816 -3.648 1.00 69.00 163 GLN A CA 1
ATOM 1287 C C . GLN A 1 163 ? -17.044 -8.616 -4.879 1.00 69.00 163 GLN A C 1
ATOM 1289 O O . GLN A 1 163 ? -16.197 -9.036 -5.661 1.00 69.00 163 GLN A O 1
ATOM 1294 N N . PHE A 1 164 ? -18.353 -8.800 -5.108 1.00 77.62 164 PHE A N 1
ATOM 1295 C CA . PHE A 1 164 ? -18.864 -9.634 -6.206 1.00 77.62 164 PHE A CA 1
ATOM 1296 C C . PHE A 1 164 ? -18.642 -9.036 -7.597 1.00 77.62 164 PHE A C 1
ATOM 1298 O O . PHE A 1 164 ? -18.719 -9.743 -8.602 1.00 77.62 164 PHE A O 1
ATOM 1305 N N . ASN A 1 165 ? -18.308 -7.748 -7.685 1.00 86.81 165 ASN A N 1
ATOM 1306 C CA . ASN A 1 165 ? -17.836 -7.176 -8.936 1.00 86.81 165 ASN A CA 1
ATOM 1307 C C . ASN A 1 165 ? -16.363 -7.541 -9.155 1.00 86.81 165 ASN A C 1
ATOM 1309 O O . ASN A 1 165 ? -15.459 -6.798 -8.767 1.00 86.81 165 ASN A O 1
ATOM 1313 N N . SER A 1 166 ? -16.143 -8.647 -9.863 1.00 88.50 166 SER A N 1
ATOM 1314 C CA . SER A 1 166 ? -14.832 -9.230 -10.175 1.00 88.50 166 SER A CA 1
ATOM 1315 C C . SER A 1 166 ? -13.884 -8.339 -10.990 1.00 88.50 166 SER A C 1
ATOM 1317 O O . SER A 1 166 ? -12.753 -8.730 -11.251 1.00 88.50 166 SER A O 1
ATOM 1319 N N . TYR A 1 167 ? -14.325 -7.163 -11.435 1.00 91.12 167 TYR A N 1
ATOM 1320 C CA . TYR A 1 167 ? -13.504 -6.189 -12.166 1.00 91.12 167 TYR A CA 1
ATOM 1321 C C . TYR A 1 167 ? -13.348 -4.865 -11.408 1.00 91.12 167 TYR A C 1
ATOM 1323 O O . TYR A 1 167 ? -12.693 -3.946 -11.906 1.00 91.12 167 TYR A O 1
ATOM 1331 N N . SER A 1 168 ? -14.007 -4.719 -10.256 1.00 88.38 168 SER A N 1
ATOM 1332 C CA . SER A 1 168 ? -13.931 -3.497 -9.459 1.00 88.38 168 SER A CA 1
ATOM 1333 C C . SER A 1 168 ? -12.542 -3.326 -8.854 1.00 88.38 168 SER A C 1
ATOM 1335 O O . SER A 1 168 ? -11.882 -4.296 -8.490 1.00 88.38 168 SER A O 1
ATOM 1337 N N . TYR A 1 169 ? -12.102 -2.076 -8.755 1.00 85.88 169 TYR A N 1
ATOM 1338 C CA . TYR A 1 169 ? -10.865 -1.713 -8.076 1.00 85.88 169 TYR A CA 1
ATOM 1339 C C . TYR A 1 169 ? -11.193 -1.031 -6.747 1.00 85.88 169 TYR A C 1
ATOM 1341 O O . TYR A 1 169 ? -12.114 -0.216 -6.683 1.00 85.88 169 TYR A O 1
ATOM 1349 N N . ALA A 1 170 ? -10.444 -1.352 -5.688 1.00 76.88 170 ALA A N 1
ATOM 1350 C CA . ALA A 1 170 ? -10.524 -0.680 -4.384 1.00 76.88 170 ALA A CA 1
ATOM 1351 C C . ALA A 1 170 ? -11.949 -0.557 -3.785 1.00 76.88 170 ALA A C 1
ATOM 1353 O O . ALA A 1 170 ? -12.241 0.424 -3.107 1.00 76.88 170 ALA A O 1
ATOM 1354 N N . ARG A 1 171 ? -12.863 -1.510 -4.043 1.00 79.75 171 ARG A N 1
ATOM 1355 C CA . ARG A 1 171 ? -14.288 -1.447 -3.644 1.00 79.75 171 ARG A CA 1
ATOM 1356 C C . ARG A 1 171 ? -15.000 -0.190 -4.161 1.00 79.75 171 ARG A C 1
ATOM 1358 O O . ARG A 1 171 ? -15.934 0.293 -3.530 1.00 79.75 171 ARG A O 1
ATOM 1365 N N . ASN A 1 172 ? -14.534 0.366 -5.277 1.00 81.56 172 ASN A N 1
ATOM 1366 C CA . ASN A 1 172 ? -14.929 1.674 -5.806 1.00 81.56 172 ASN A CA 1
ATOM 1367 C C . ASN A 1 172 ? -14.634 2.867 -4.868 1.00 81.56 172 ASN A C 1
ATOM 1369 O O . ASN A 1 172 ? -15.184 3.949 -5.062 1.00 81.56 172 ASN A O 1
ATOM 1373 N N . ASN A 1 173 ? -13.750 2.702 -3.877 1.00 80.50 173 ASN A N 1
ATOM 1374 C CA . ASN A 1 173 ? -13.223 3.786 -3.046 1.00 80.50 173 ASN A CA 1
ATOM 1375 C C . ASN A 1 173 ? -11.677 3.801 -3.075 1.00 80.50 173 ASN A C 1
ATOM 1377 O O . ASN A 1 173 ? -11.019 3.463 -2.086 1.00 80.50 173 ASN A O 1
ATOM 1381 N N . PRO A 1 174 ? -11.079 4.214 -4.206 1.00 82.38 174 PRO A N 1
ATOM 1382 C CA . PRO A 1 174 ? -9.631 4.207 -4.410 1.00 82.38 174 PRO A CA 1
ATOM 1383 C C . PRO A 1 174 ? -8.908 5.387 -3.744 1.00 82.38 174 PRO A C 1
ATOM 1385 O O . PRO A 1 174 ? -7.696 5.507 -3.864 1.00 82.38 174 PRO A O 1
ATOM 1388 N N . ILE A 1 175 ? -9.645 6.273 -3.063 1.00 75.75 175 ILE A N 1
ATOM 1389 C CA . ILE A 1 175 ? -9.070 7.351 -2.250 1.00 75.75 175 ILE A CA 1
ATOM 1390 C C . ILE A 1 175 ? -8.617 6.783 -0.905 1.00 75.75 175 ILE A C 1
ATOM 1392 O O . ILE A 1 175 ? -7.577 7.178 -0.386 1.00 75.75 175 ILE A O 1
ATOM 1396 N N . THR A 1 176 ? -9.396 5.860 -0.338 1.00 69.94 176 THR A N 1
ATOM 1397 C CA . THR A 1 176 ? -9.109 5.243 0.964 1.00 69.94 176 THR A CA 1
ATOM 1398 C C . THR A 1 176 ? -8.426 3.886 0.827 1.00 69.94 176 THR A C 1
ATOM 1400 O O . THR A 1 176 ? -7.621 3.522 1.682 1.00 69.94 176 THR A O 1
ATOM 1403 N N . TYR A 1 177 ? -8.746 3.121 -0.219 1.00 72.81 177 TYR A N 1
ATOM 1404 C CA . TYR A 1 177 ? -8.295 1.741 -0.365 1.00 72.81 177 TYR A CA 1
ATOM 1405 C C . TYR A 1 177 ? -7.378 1.555 -1.574 1.00 72.81 177 TYR A C 1
ATOM 1407 O O . TYR A 1 177 ? -7.530 2.201 -2.606 1.00 72.81 177 TYR A O 1
ATOM 1415 N N . LYS A 1 178 ? -6.456 0.598 -1.448 1.00 75.75 178 LYS A N 1
ATOM 1416 C CA . LYS A 1 178 ? -5.603 0.097 -2.530 1.00 75.75 178 LYS A CA 1
ATOM 1417 C C . LYS A 1 178 ? -5.723 -1.422 -2.635 1.00 75.75 178 LYS A C 1
ATOM 1419 O O . LYS A 1 178 ? -6.087 -2.084 -1.661 1.00 75.75 178 LYS A O 1
ATOM 1424 N N . ASP A 1 179 ? -5.412 -1.968 -3.807 1.00 79.06 179 ASP A N 1
ATOM 1425 C CA . ASP A 1 179 ? -5.258 -3.412 -4.022 1.00 79.06 179 ASP A CA 1
ATOM 1426 C C . ASP A 1 179 ? -3.808 -3.725 -4.433 1.00 79.06 179 ASP A C 1
ATOM 1428 O O . ASP A 1 179 ? -3.491 -3.692 -5.622 1.00 79.06 179 ASP A O 1
ATOM 1432 N N . PRO A 1 180 ? -2.907 -3.992 -3.466 1.00 79.25 180 PRO A N 1
ATOM 1433 C CA . PRO A 1 180 ? -1.503 -4.262 -3.763 1.00 79.25 180 PRO A CA 1
ATOM 1434 C C . PRO A 1 180 ? -1.264 -5.616 -4.435 1.00 79.25 180 PRO A C 1
ATOM 1436 O O . PRO A 1 180 ? -0.227 -5.799 -5.061 1.00 79.25 180 PRO A O 1
ATOM 1439 N N . THR A 1 181 ? -2.172 -6.582 -4.278 1.00 77.50 181 THR A N 1
ATOM 1440 C CA . THR A 1 181 ? -1.968 -7.950 -4.790 1.00 77.50 181 THR A CA 1
ATOM 1441 C C . THR A 1 181 ? -2.658 -8.180 -6.129 1.00 77.50 181 THR A C 1
ATOM 1443 O O . THR A 1 181 ? -2.337 -9.139 -6.832 1.00 77.50 181 THR A O 1
ATOM 1446 N N . GLY A 1 182 ? -3.622 -7.320 -6.463 1.00 76.62 182 GLY A N 1
ATOM 1447 C CA . GLY A 1 182 ? -4.497 -7.491 -7.609 1.00 76.62 182 GLY A CA 1
ATOM 1448 C C . GLY A 1 182 ? -5.458 -8.657 -7.444 1.00 76.62 182 GLY A C 1
ATOM 1449 O O . GLY A 1 182 ? -6.144 -8.975 -8.401 1.00 76.62 182 GLY A O 1
ATOM 1450 N N . ASN A 1 183 ? -5.532 -9.298 -6.285 1.00 71.56 183 ASN A N 1
ATOM 1451 C CA . ASN A 1 183 ? -6.619 -10.187 -5.899 1.00 71.56 183 ASN A CA 1
ATOM 1452 C C . ASN A 1 183 ? -7.415 -9.422 -4.853 1.00 71.56 183 ASN A C 1
ATOM 1454 O O . ASN A 1 183 ? -6.781 -8.862 -3.965 1.00 71.56 183 ASN A O 1
ATOM 1458 N N . LEU A 1 184 ? -8.745 -9.377 -4.994 1.00 65.19 184 LEU A N 1
ATOM 1459 C CA . LEU A 1 184 ? -9.712 -8.734 -4.097 1.00 65.19 184 LEU A CA 1
ATOM 1460 C C . LEU A 1 184 ? -9.107 -7.812 -3.039 1.00 65.19 184 LEU A C 1
ATOM 1462 O O . LEU A 1 184 ? -8.501 -8.254 -2.069 1.00 65.19 184 LEU A O 1
ATOM 1466 N N . THR A 1 185 ? -9.367 -6.521 -3.207 1.00 49.81 185 THR A N 1
ATOM 1467 C CA . THR A 1 185 ? -8.886 -5.424 -2.368 1.00 49.81 185 THR A CA 1
ATOM 1468 C C . THR A 1 185 ? -8.542 -5.829 -0.940 1.00 49.81 185 THR A C 1
ATOM 1470 O O . THR A 1 185 ? -9.404 -6.231 -0.163 1.00 49.81 185 THR A O 1
ATOM 1473 N N . TRP A 1 186 ? -7.295 -5.585 -0.559 1.00 40.69 186 TRP A N 1
ATOM 1474 C CA . TRP A 1 186 ? -6.817 -5.670 0.822 1.00 40.69 186 TRP A CA 1
ATOM 1475 C C . TRP A 1 186 ? -7.663 -4.812 1.804 1.00 40.69 186 TRP A C 1
ATOM 1477 O O . TRP A 1 186 ? -7.657 -5.022 3.013 1.00 40.69 186 TRP A O 1
ATOM 1487 N N . GLY A 1 187 ? -8.465 -3.873 1.273 1.00 38.38 187 GLY A N 1
ATOM 1488 C CA . GLY A 1 187 ? -9.519 -3.111 1.960 1.00 38.38 187 GLY A CA 1
ATOM 1489 C C . GLY A 1 187 ? -10.872 -3.824 2.151 1.00 38.38 187 GLY A C 1
ATOM 1490 O O . GLY A 1 187 ? -11.812 -3.212 2.662 1.00 38.38 187 GLY A O 1
ATOM 1491 N N . ALA A 1 188 ? -11.003 -5.111 1.814 1.00 35.06 188 ALA A N 1
ATOM 1492 C CA . ALA A 1 188 ? -12.121 -5.955 2.251 1.00 35.06 188 ALA A CA 1
ATOM 1493 C C . ALA A 1 188 ? -12.245 -6.010 3.792 1.00 35.06 188 ALA A C 1
ATOM 1495 O O . ALA A 1 188 ? -13.315 -6.296 4.315 1.00 35.06 188 ALA A O 1
ATOM 1496 N N . LEU A 1 189 ? -11.189 -5.615 4.513 1.00 36.66 189 LEU A N 1
ATOM 1497 C CA . LEU A 1 189 ? -11.083 -5.633 5.976 1.00 36.66 189 LEU A CA 1
ATOM 1498 C C . LEU A 1 189 ? -11.232 -4.272 6.672 1.00 36.66 189 LEU A C 1
ATOM 1500 O O . LEU A 1 189 ? -10.999 -4.178 7.875 1.00 36.66 189 LEU A O 1
ATOM 1504 N N . LEU A 1 190 ? -11.610 -3.208 5.958 1.00 33.16 190 LEU A N 1
ATOM 1505 C CA . LEU A 1 190 ? -11.785 -1.884 6.574 1.00 33.16 190 LEU A CA 1
ATOM 1506 C C . LEU A 1 190 ? -13.240 -1.418 6.690 1.00 33.16 190 LEU A C 1
ATOM 1508 O O . LEU A 1 190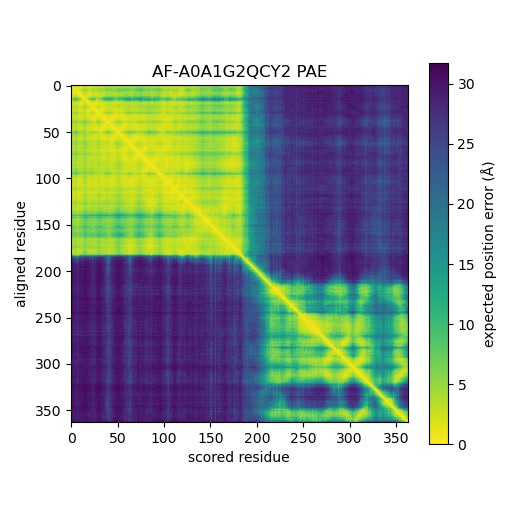 ? -13.444 -0.297 7.139 1.00 33.16 190 LEU A O 1
ATOM 1512 N N . ASN A 1 191 ? -14.241 -2.237 6.335 1.00 30.27 191 ASN A N 1
ATOM 1513 C CA . ASN A 1 191 ? -15.650 -1.841 6.497 1.00 30.27 191 ASN A CA 1
ATOM 1514 C C . ASN A 1 191 ? -16.649 -2.949 6.884 1.00 30.27 191 ASN A C 1
ATOM 1516 O O . ASN A 1 191 ? -17.850 -2.724 6.782 1.00 30.27 191 ASN A O 1
ATOM 1520 N N . HIS A 1 192 ? -16.201 -4.093 7.408 1.00 29.08 192 HIS A N 1
ATOM 1521 C CA . HIS A 1 192 ? -17.055 -4.964 8.225 1.00 29.08 192 HIS A CA 1
ATOM 1522 C C . HIS A 1 192 ? -16.270 -5.511 9.426 1.00 29.08 192 HIS A C 1
ATOM 1524 O O . HIS A 1 192 ? -15.048 -5.656 9.349 1.00 29.08 192 HIS A O 1
ATOM 1530 N N . PRO A 1 193 ? -16.944 -5.695 10.575 1.00 25.33 193 PRO A N 1
ATOM 1531 C CA . PRO A 1 193 ? -16.293 -5.923 11.852 1.00 25.33 193 PRO A CA 1
ATOM 1532 C C . PRO A 1 193 ? -15.622 -7.297 11.835 1.00 25.33 193 PRO A C 1
ATOM 1534 O O . PRO A 1 193 ? -16.211 -8.249 11.341 1.00 25.33 193 PRO A O 1
ATOM 1537 N N . ILE A 1 194 ? -14.460 -7.393 12.490 1.00 29.19 194 ILE A N 1
ATOM 1538 C CA . ILE A 1 194 ? -13.722 -8.633 12.814 1.00 29.19 194 ILE A CA 1
ATOM 1539 C C . ILE A 1 194 ? -12.603 -8.986 11.807 1.00 29.19 194 ILE A C 1
ATOM 1541 O O . ILE A 1 194 ? -12.781 -9.725 10.854 1.00 29.19 194 ILE A O 1
ATOM 1545 N N . GLY A 1 195 ? -11.402 -8.483 12.124 1.00 30.48 195 GLY A N 1
ATOM 1546 C CA . GLY A 1 195 ? -10.191 -9.296 12.286 1.00 30.48 195 GLY A CA 1
ATOM 1547 C C . GLY A 1 195 ? -9.493 -9.900 11.062 1.00 30.48 195 GLY A C 1
ATOM 1548 O O . GLY A 1 195 ? -9.699 -11.064 10.773 1.00 30.48 195 GLY A O 1
ATOM 1549 N N . SER A 1 196 ? -8.465 -9.220 10.541 1.00 26.34 196 SER A N 1
ATOM 1550 C CA . SER A 1 196 ? -7.162 -9.857 10.262 1.00 26.34 196 SER A CA 1
ATOM 1551 C C . SER A 1 196 ? -6.099 -8.817 9.908 1.00 26.34 196 SER A C 1
ATOM 1553 O O . SER A 1 196 ? -6.159 -8.155 8.877 1.00 26.34 196 SER A O 1
ATOM 1555 N N . ILE A 1 197 ? -5.100 -8.694 10.778 1.00 27.44 197 ILE A N 1
ATOM 1556 C CA . ILE A 1 197 ? -3.831 -8.038 10.485 1.00 27.44 197 ILE A CA 1
ATOM 1557 C C . ILE A 1 197 ? -2.804 -9.111 10.168 1.00 27.44 197 ILE A C 1
ATOM 1559 O O . ILE A 1 197 ? -2.558 -9.974 11.008 1.00 27.44 197 ILE A O 1
ATOM 1563 N N . GLN A 1 198 ? -2.102 -8.947 9.051 1.00 29.92 198 GLN A N 1
ATOM 1564 C CA . GLN A 1 198 ? -0.647 -9.090 8.984 1.00 29.92 198 GLN A CA 1
ATOM 1565 C C . GLN A 1 198 ? -0.141 -8.522 7.656 1.00 29.92 198 GLN A C 1
ATOM 1567 O O . GLN A 1 198 ? -0.846 -8.601 6.672 1.00 29.92 198 GLN A O 1
ATOM 1572 N N . SER A 1 199 ? 1.067 -7.948 7.680 1.00 26.03 199 SER A N 1
ATOM 1573 C CA . SER A 1 199 ? 1.873 -7.405 6.567 1.00 26.03 199 SER A CA 1
ATOM 1574 C C . SER A 1 199 ? 1.511 -6.038 5.957 1.00 26.03 199 SER A C 1
ATOM 1576 O O . SER A 1 199 ? 1.058 -5.941 4.827 1.00 26.03 199 SER A O 1
ATOM 1578 N N . ALA A 1 200 ? 1.876 -4.971 6.676 1.00 28.61 200 ALA A N 1
ATOM 1579 C CA . ALA A 1 200 ? 2.578 -3.817 6.101 1.00 28.61 200 ALA A CA 1
ATOM 1580 C C . ALA A 1 200 ? 3.603 -3.353 7.148 1.00 28.61 200 ALA A C 1
ATOM 1582 O O . ALA A 1 200 ? 3.278 -2.767 8.188 1.00 28.61 200 ALA A O 1
ATOM 1583 N N . THR A 1 201 ? 4.851 -3.771 6.960 1.00 32.41 201 THR A N 1
ATOM 1584 C CA . THR A 1 201 ? 5.989 -3.275 7.732 1.00 32.41 201 THR A CA 1
ATOM 1585 C C . THR A 1 201 ? 6.074 -1.759 7.518 1.00 32.41 201 THR A C 1
ATOM 1587 O O . THR A 1 201 ? 5.831 -1.286 6.423 1.00 32.41 201 THR A O 1
ATOM 1590 N N . ASN A 1 202 ? 6.363 -1.013 8.587 1.00 25.84 202 ASN A N 1
ATOM 1591 C CA . ASN A 1 202 ? 6.361 0.458 8.729 1.00 25.84 202 ASN A CA 1
ATOM 1592 C C . ASN A 1 202 ? 5.080 1.207 9.130 1.00 25.84 202 ASN A C 1
ATOM 1594 O O . ASN A 1 202 ? 5.178 2.382 9.466 1.00 25.84 202 ASN A O 1
ATOM 1598 N N . TRP A 1 203 ? 3.960 0.520 9.361 1.00 28.41 203 TRP A N 1
ATOM 1599 C CA . TRP A 1 203 ? 2.874 1.004 10.246 1.00 28.41 203 TRP A CA 1
ATOM 1600 C C . TRP A 1 203 ? 2.661 0.072 11.455 1.00 28.41 203 TRP A C 1
ATOM 1602 O O . TRP A 1 203 ? 1.570 -0.072 12.013 1.00 28.41 203 TRP A O 1
ATOM 1612 N N . GLY A 1 204 ? 3.752 -0.571 11.888 1.00 25.73 204 GLY A N 1
ATOM 1613 C CA . GLY A 1 204 ? 3.805 -1.634 12.901 1.00 25.73 204 GLY A CA 1
ATOM 1614 C C . GLY A 1 204 ? 3.426 -1.251 14.338 1.00 25.73 204 GLY A C 1
ATOM 1615 O O . GLY A 1 204 ? 3.676 -2.043 15.241 1.00 25.73 204 GLY A O 1
ATOM 1616 N N . LEU A 1 205 ? 2.816 -0.083 14.555 1.00 28.67 205 LEU A N 1
ATOM 1617 C CA . LEU A 1 205 ? 2.194 0.302 15.826 1.00 28.67 205 LEU A CA 1
ATOM 1618 C C . LEU A 1 205 ? 0.657 0.233 15.799 1.00 28.67 205 LEU A C 1
ATOM 1620 O O . LEU A 1 205 ? 0.033 0.241 16.853 1.00 28.67 205 LEU A O 1
ATOM 1624 N N . PHE A 1 206 ? 0.033 0.132 14.620 1.00 30.97 206 PHE A N 1
ATOM 1625 C CA . PHE A 1 206 ? -1.432 0.136 14.499 1.00 30.97 206 PHE A CA 1
ATOM 1626 C C . PHE A 1 206 ? -2.019 -1.248 14.209 1.00 30.97 206 PHE A C 1
ATOM 1628 O O . PHE A 1 206 ? -3.206 -1.471 14.415 1.00 30.97 206 PHE A O 1
ATOM 1635 N N . SER A 1 207 ? -1.203 -2.215 13.792 1.00 30.30 207 SER A N 1
ATOM 1636 C CA . SER A 1 207 ? -1.707 -3.497 13.301 1.00 30.30 207 SER A CA 1
ATOM 1637 C C . SER A 1 207 ? -1.845 -4.573 14.402 1.00 30.30 207 SER A C 1
ATOM 1639 O O . SER A 1 207 ? -2.642 -5.492 14.292 1.00 30.30 207 SER A O 1
ATOM 1641 N N . LEU A 1 208 ? -1.228 -4.420 15.574 1.00 29.58 208 LEU A N 1
ATOM 1642 C CA . LEU A 1 208 ? -1.584 -5.254 16.742 1.00 29.58 208 LEU A CA 1
ATOM 1643 C C . LEU A 1 208 ? -2.934 -4.872 17.361 1.00 29.58 208 LEU A C 1
ATOM 1645 O O . LEU A 1 208 ? -3.461 -5.573 18.223 1.00 29.58 208 LEU A O 1
ATOM 1649 N N . GLY A 1 209 ? -3.513 -3.779 16.869 1.00 31.80 209 GLY A N 1
ATOM 1650 C CA . GLY A 1 209 ? -4.798 -3.290 17.285 1.00 31.80 209 GLY A CA 1
ATOM 1651 C C . GLY A 1 209 ? -5.974 -4.129 16.800 1.00 31.80 209 GLY A C 1
ATOM 1652 O O . GLY A 1 209 ? -7.004 -3.973 17.386 1.00 31.80 209 GLY A O 1
ATOM 1653 N N . GLY A 1 210 ? -5.927 -5.028 15.815 1.00 30.64 210 GLY A N 1
ATOM 1654 C CA . GLY A 1 210 ? -7.161 -5.556 15.169 1.00 30.64 210 GLY A CA 1
ATOM 1655 C C . GLY A 1 210 ? -8.238 -6.144 16.085 1.00 30.64 210 GLY A C 1
ATOM 1656 O O . GLY A 1 210 ? -9.407 -5.791 15.974 1.00 30.64 210 GLY A O 1
ATOM 1657 N N . ASN A 1 211 ? -7.846 -6.983 17.044 1.00 36.28 211 ASN A N 1
ATOM 1658 C CA . ASN A 1 211 ? -8.781 -7.533 18.037 1.00 36.28 211 ASN A CA 1
ATOM 1659 C C . ASN A 1 211 ? -9.106 -6.540 19.170 1.00 36.28 211 ASN A C 1
ATOM 1661 O O . ASN A 1 211 ? -10.102 -6.684 19.871 1.00 36.28 211 ASN A O 1
ATOM 1665 N N . ILE A 1 212 ? -8.271 -5.514 19.315 1.00 34.88 212 ILE A N 1
ATOM 1666 C CA . ILE A 1 212 ? -8.367 -4.415 20.276 1.00 34.88 212 ILE A CA 1
ATOM 1667 C C . ILE A 1 212 ? -9.006 -3.159 19.606 1.00 34.88 212 ILE A C 1
ATOM 1669 O O . ILE A 1 212 ? -9.375 -2.219 20.276 1.00 34.88 212 ILE A O 1
ATOM 1673 N N . MET A 1 213 ? -9.204 -3.109 18.283 1.00 34.91 213 MET A N 1
ATOM 1674 C CA . MET A 1 213 ? -9.596 -1.936 17.472 1.00 34.91 213 MET A CA 1
ATOM 1675 C C . MET A 1 213 ? -11.073 -1.974 17.099 1.00 34.91 213 MET A C 1
ATOM 1677 O O . MET A 1 213 ? -11.640 -0.926 16.818 1.00 34.91 213 MET A O 1
ATOM 1681 N N . ASN A 1 214 ? -11.729 -3.127 17.252 1.00 39.00 214 ASN A N 1
ATOM 1682 C CA . ASN A 1 214 ? -13.174 -3.170 17.509 1.00 39.00 214 ASN A CA 1
ATOM 1683 C C . ASN A 1 214 ? -13.537 -2.571 18.890 1.00 39.00 214 ASN A C 1
ATOM 1685 O O . ASN A 1 214 ? -14.703 -2.553 19.272 1.00 39.00 214 ASN A O 1
ATOM 1689 N N . LYS A 1 215 ? -12.530 -2.126 19.651 1.00 49.59 215 LYS A N 1
ATOM 1690 C CA . LYS A 1 215 ? -12.577 -1.695 21.046 1.00 49.59 215 LYS A CA 1
ATOM 1691 C C . LYS A 1 215 ? -11.776 -0.383 21.208 1.00 49.59 215 LYS A C 1
ATOM 1693 O O . LYS A 1 215 ? -10.658 -0.368 21.723 1.00 49.59 215 LYS A O 1
ATOM 1698 N N . PRO A 1 216 ? -12.297 0.743 20.676 1.00 50.88 216 PRO A N 1
ATOM 1699 C CA . PRO A 1 216 ? -11.539 1.967 20.359 1.00 50.88 216 PRO A CA 1
ATOM 1700 C C . PRO A 1 216 ? -10.667 2.509 21.503 1.00 50.88 216 PRO A C 1
ATOM 1702 O O . PRO A 1 216 ? -9.598 3.074 21.255 1.00 50.88 216 PRO A O 1
ATOM 1705 N N . PHE A 1 217 ? -11.079 2.277 22.748 1.00 54.16 217 PHE A N 1
ATOM 1706 C CA . PHE A 1 217 ? -10.341 2.638 23.950 1.00 54.16 217 PHE A CA 1
ATOM 1707 C C . PHE A 1 217 ? -9.070 1.825 24.166 1.00 54.16 217 PHE A C 1
ATOM 1709 O O . PHE A 1 217 ? -7.990 2.404 24.282 1.00 54.16 217 PHE A O 1
ATOM 1716 N N . ALA A 1 218 ? -9.173 0.496 24.163 1.00 53.25 218 ALA A N 1
ATOM 1717 C CA . ALA A 1 218 ? -8.032 -0.382 24.363 1.00 53.25 218 ALA A CA 1
ATOM 1718 C C . ALA A 1 218 ? -6.966 -0.141 23.272 1.00 53.25 218 ALA A C 1
ATOM 1720 O O . ALA A 1 218 ? -5.768 -0.122 23.554 1.00 53.25 218 ALA A O 1
ATOM 1721 N N . ALA A 1 219 ? -7.391 0.174 22.041 1.00 51.66 219 ALA A N 1
ATOM 1722 C CA . ALA A 1 219 ? -6.488 0.524 20.945 1.00 51.66 219 ALA A CA 1
ATOM 1723 C C . ALA A 1 219 ? -5.830 1.899 21.124 1.00 51.66 219 ALA A C 1
ATOM 1725 O O . ALA A 1 219 ? -4.680 2.098 20.730 1.00 51.66 219 ALA A O 1
ATOM 1726 N N . SER A 1 220 ? -6.544 2.877 21.677 1.00 54.00 220 SER A N 1
ATOM 1727 C CA . SER A 1 220 ? -5.969 4.188 21.979 1.00 54.00 220 SER A CA 1
ATOM 1728 C C . SER A 1 220 ? -4.978 4.128 23.138 1.00 54.00 220 SER A C 1
ATOM 1730 O O . SER A 1 220 ? -3.931 4.769 23.089 1.00 54.00 220 SER A O 1
ATOM 1732 N N . LEU A 1 221 ? -5.273 3.317 24.150 1.00 57.12 221 LEU A N 1
ATOM 1733 C CA . LEU A 1 221 ? -4.407 3.127 25.301 1.00 57.12 221 LEU A CA 1
ATOM 1734 C C . LEU A 1 221 ? -3.114 2.404 24.922 1.00 57.12 221 LEU A C 1
ATOM 1736 O O . LEU A 1 221 ? -2.025 2.838 25.295 1.00 57.12 221 LEU A O 1
ATOM 1740 N N . LEU A 1 222 ? -3.228 1.369 24.087 1.00 53.69 222 LEU A N 1
ATOM 1741 C CA . LEU A 1 222 ? -2.073 0.682 23.523 1.00 53.69 222 LEU A CA 1
ATOM 1742 C C . LEU A 1 222 ? -1.208 1.649 22.695 1.00 53.69 222 LEU A C 1
ATOM 1744 O O . LEU A 1 222 ? 0.011 1.664 22.845 1.00 53.69 222 LEU A O 1
ATOM 1748 N N . ARG A 1 223 ? -1.831 2.519 21.886 1.00 51.97 223 ARG A N 1
ATOM 1749 C CA . ARG A 1 223 ? -1.131 3.561 21.111 1.00 51.97 223 ARG A CA 1
ATOM 1750 C C . ARG A 1 223 ? -0.431 4.593 21.992 1.00 51.97 223 ARG A C 1
ATOM 1752 O O . ARG A 1 223 ? 0.716 4.928 21.712 1.00 51.97 223 ARG A O 1
ATOM 1759 N N . HIS A 1 224 ? -1.077 5.056 23.060 1.00 56.38 224 HIS A N 1
ATOM 1760 C CA . HIS A 1 224 ? -0.470 5.956 24.046 1.00 56.38 224 HIS A CA 1
ATOM 1761 C C . HIS A 1 224 ? 0.743 5.309 24.722 1.00 56.38 224 HIS A C 1
ATOM 1763 O O . HIS A 1 224 ? 1.824 5.896 24.758 1.00 56.38 224 HIS A O 1
ATOM 1769 N N . SER A 1 225 ? 0.590 4.056 25.163 1.00 53.12 225 SER A N 1
ATOM 1770 C CA . SER A 1 225 ? 1.643 3.278 25.830 1.00 53.12 225 SER A CA 1
ATOM 1771 C C . SER A 1 225 ? 2.832 2.933 24.925 1.00 53.12 225 SER A C 1
ATOM 1773 O O . SER A 1 225 ? 3.922 2.670 25.420 1.00 53.12 225 SER A O 1
ATOM 1775 N N . ALA A 1 226 ? 2.627 2.960 23.607 1.00 48.56 226 ALA A N 1
ATOM 1776 C CA . ALA A 1 226 ? 3.649 2.713 22.596 1.00 48.56 226 ALA A CA 1
ATOM 1777 C C . ALA A 1 226 ? 4.210 4.009 21.971 1.00 48.56 226 ALA A C 1
ATOM 1779 O O . ALA A 1 226 ? 5.039 3.946 21.060 1.00 48.56 226 ALA A O 1
ATOM 1780 N N . SER A 1 227 ? 3.753 5.182 22.425 1.00 50.53 227 SER A N 1
ATOM 1781 C CA . SER A 1 227 ? 4.231 6.482 21.949 1.00 50.53 227 SER A CA 1
ATOM 1782 C C . SER A 1 227 ? 5.635 6.808 22.479 1.00 50.53 227 SER A C 1
ATOM 1784 O O . SER A 1 227 ? 6.138 6.166 23.397 1.00 50.53 227 SER A O 1
ATOM 1786 N N . LEU A 1 228 ? 6.279 7.839 21.919 1.00 44.16 228 LEU A N 1
ATOM 1787 C CA . LEU A 1 228 ? 7.595 8.314 22.375 1.00 44.16 228 LEU A CA 1
ATOM 1788 C C . LEU A 1 228 ? 7.560 8.972 23.768 1.00 44.16 228 LEU A C 1
ATOM 1790 O O . LEU A 1 228 ? 8.617 9.214 24.345 1.00 44.16 228 LEU A O 1
ATOM 1794 N N . ASN A 1 229 ? 6.371 9.268 24.304 1.00 54.19 229 ASN A N 1
ATOM 1795 C CA . ASN A 1 229 ? 6.193 9.858 25.630 1.00 54.19 229 ASN A CA 1
ATOM 1796 C C . ASN A 1 229 ? 5.061 9.152 26.408 1.00 54.19 229 ASN A C 1
ATOM 1798 O O . ASN A 1 229 ? 4.034 9.765 26.710 1.00 54.19 229 ASN A O 1
ATOM 1802 N N . PRO A 1 230 ? 5.233 7.862 26.747 1.00 51.00 230 PRO A N 1
ATOM 1803 C CA . PRO A 1 230 ? 4.182 7.052 27.364 1.00 51.00 230 PRO A CA 1
ATOM 1804 C C . PRO A 1 230 ? 3.881 7.469 28.815 1.00 51.00 230 PRO A C 1
ATOM 1806 O O . PRO A 1 230 ? 2.855 7.088 29.368 1.00 51.00 230 PRO A O 1
ATOM 1809 N N . SER A 1 231 ? 4.761 8.262 29.436 1.00 53.53 231 SER A N 1
ATOM 1810 C CA . SER A 1 231 ? 4.595 8.825 30.782 1.00 53.53 231 SER A CA 1
ATOM 1811 C C . SER A 1 231 ? 3.664 10.035 30.854 1.00 53.53 231 SER A C 1
ATOM 1813 O O . SER A 1 231 ? 3.335 10.470 31.959 1.00 53.53 231 SER A O 1
ATOM 1815 N N . ALA A 1 232 ? 3.261 10.607 29.715 1.00 59.38 232 ALA A N 1
ATOM 1816 C CA . ALA A 1 232 ? 2.273 11.678 29.706 1.00 59.38 232 ALA A CA 1
ATOM 1817 C C . ALA A 1 232 ? 0.929 11.154 30.245 1.00 59.38 232 ALA A C 1
ATOM 1819 O O . ALA A 1 232 ? 0.499 10.056 29.891 1.00 59.38 232 ALA A O 1
ATOM 1820 N N . GLU A 1 233 ? 0.271 11.914 31.124 1.00 61.88 233 GLU A N 1
ATOM 1821 C CA . GLU A 1 233 ? -1.051 11.539 31.639 1.00 61.88 233 GLU A CA 1
ATOM 1822 C C . GLU A 1 233 ? -2.076 11.538 30.499 1.00 61.88 233 GLU A C 1
ATOM 1824 O O . GLU A 1 233 ? -2.156 12.498 29.729 1.00 61.88 233 GLU A O 1
ATOM 1829 N N . LEU A 1 234 ? -2.876 10.473 30.401 1.00 59.41 234 LEU A N 1
ATOM 1830 C CA . LEU A 1 234 ? -3.989 10.425 29.462 1.00 59.41 234 LEU A CA 1
ATOM 1831 C C . LEU A 1 234 ? -5.201 11.064 30.143 1.00 59.41 234 LEU A C 1
ATOM 1833 O O . LEU A 1 234 ? -5.879 10.440 30.958 1.00 59.41 234 LEU A O 1
ATOM 1837 N N . ASN A 1 235 ? -5.451 12.335 29.846 1.00 60.34 235 ASN A N 1
ATOM 1838 C CA . ASN A 1 235 ? -6.613 13.025 30.389 1.00 60.34 235 ASN A CA 1
ATOM 1839 C C . ASN A 1 235 ? -7.844 12.706 29.533 1.00 60.34 235 ASN A C 1
ATOM 1841 O O . ASN A 1 235 ? -7.826 13.008 28.340 1.00 60.34 235 ASN A O 1
ATOM 1845 N N . ILE A 1 236 ? -8.888 12.111 30.118 1.00 56.50 236 ILE A N 1
ATOM 1846 C CA . ILE A 1 236 ? -10.165 11.878 29.435 1.00 56.50 236 ILE A CA 1
ATOM 1847 C C . ILE A 1 236 ? -11.230 12.717 30.139 1.00 56.50 236 ILE A C 1
ATOM 1849 O O . ILE A 1 236 ? -11.613 12.428 31.266 1.00 56.50 236 ILE A O 1
ATOM 1853 N N . ASP A 1 237 ? -11.697 13.762 29.471 1.00 53.78 237 ASP A N 1
ATOM 1854 C CA . ASP A 1 237 ? -12.740 14.659 29.956 1.00 53.78 237 ASP A CA 1
ATOM 1855 C C . ASP A 1 237 ? -13.954 14.637 29.019 1.00 53.78 237 ASP A C 1
ATOM 1857 O O . ASP A 1 237 ? -13.921 14.067 27.927 1.00 53.78 237 ASP A O 1
ATOM 1861 N N . SER A 1 238 ? -15.045 15.280 29.431 1.00 51.88 238 SER A N 1
ATOM 1862 C CA . SER A 1 238 ? -16.275 15.357 28.634 1.00 51.88 238 SER A CA 1
ATOM 1863 C C . SER A 1 238 ? -16.089 16.042 27.269 1.00 51.88 238 SER A C 1
ATOM 1865 O O . SER A 1 238 ? -16.902 15.841 26.363 1.00 51.88 238 SER A O 1
ATOM 1867 N N . GLY A 1 239 ? -15.018 16.823 27.086 1.00 51.34 239 GLY A N 1
ATOM 1868 C CA . GLY A 1 239 ? -14.661 17.476 25.828 1.00 51.34 239 GLY A CA 1
ATOM 1869 C C . GLY A 1 239 ? -13.943 16.551 24.843 1.00 51.34 239 GLY A C 1
ATOM 1870 O O . GLY A 1 239 ? -14.124 16.696 23.633 1.00 51.34 239 GLY A O 1
ATOM 1871 N N . ASN A 1 240 ? -13.176 15.574 25.334 1.00 49.91 240 ASN A N 1
ATOM 1872 C CA . ASN A 1 240 ? -12.413 14.637 24.505 1.00 49.91 240 ASN A CA 1
ATOM 1873 C C . ASN A 1 240 ? -12.945 13.187 24.527 1.00 49.91 240 ASN A C 1
ATOM 1875 O O . ASN A 1 240 ? -12.489 12.351 23.746 1.00 49.91 240 ASN A O 1
ATOM 1879 N N . GLN A 1 241 ? -13.975 12.902 25.329 1.00 51.47 241 GLN A N 1
ATOM 1880 C CA . GLN A 1 241 ? -14.633 11.594 25.447 1.00 51.47 241 GLN A CA 1
ATOM 1881 C C . GLN A 1 241 ? -15.074 11.018 24.089 1.00 51.47 241 GLN A C 1
ATOM 1883 O O . GLN A 1 241 ? -14.917 9.828 23.833 1.00 51.47 241 GLN A O 1
ATOM 1888 N N . LYS A 1 242 ? -15.534 11.862 23.151 1.00 54.91 242 LYS A N 1
ATOM 1889 C CA . LYS A 1 242 ? -15.923 11.434 21.789 1.00 54.91 242 LYS A CA 1
ATOM 1890 C C . LYS A 1 242 ? -14.774 10.800 20.989 1.00 54.91 242 LYS A C 1
ATOM 1892 O O . LYS A 1 242 ? -15.040 10.024 20.076 1.00 54.91 242 LYS A O 1
ATOM 1897 N N . GLN A 1 243 ? -13.521 11.118 21.319 1.00 50.66 243 GLN A N 1
ATOM 1898 C CA . GLN A 1 243 ? -12.327 10.617 20.632 1.00 50.66 243 GLN A CA 1
ATOM 1899 C C . GLN A 1 243 ? -11.916 9.211 21.101 1.00 50.66 243 GLN A C 1
ATOM 1901 O O . GLN A 1 243 ? -11.315 8.463 20.331 1.00 50.66 243 GLN A O 1
ATOM 1906 N N . TYR A 1 244 ? -12.255 8.836 22.338 1.00 49.81 244 TYR A N 1
ATOM 1907 C CA . TYR A 1 244 ? -11.807 7.591 22.978 1.00 49.81 244 TYR A CA 1
ATOM 1908 C C . TYR A 1 244 ? -12.924 6.541 23.130 1.00 49.81 244 TYR A C 1
ATOM 1910 O O . TYR A 1 244 ? -12.705 5.477 23.711 1.00 49.81 244 TYR A O 1
ATOM 1918 N N . GLY A 1 245 ? -14.104 6.808 22.555 1.00 51.66 245 GLY A N 1
ATOM 1919 C CA . GLY A 1 245 ? -15.321 6.025 22.784 1.00 51.66 245 GLY A CA 1
ATOM 1920 C C . GLY A 1 245 ? -15.881 6.292 24.179 1.00 51.66 245 GLY A C 1
ATOM 1921 O O . GLY A 1 245 ? -15.375 7.145 24.899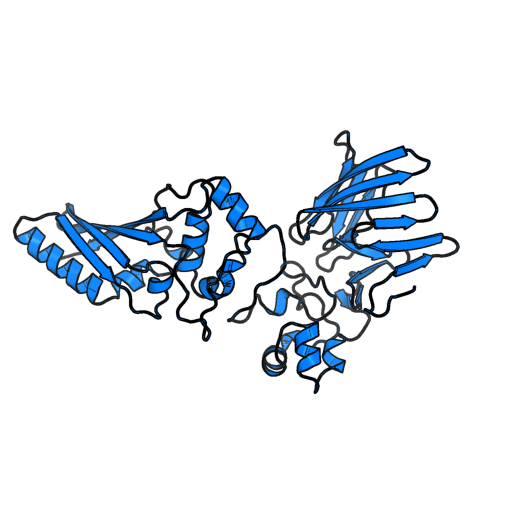 1.00 51.66 245 GLY A O 1
ATOM 1922 N N . ASN A 1 246 ? -16.866 5.512 24.629 1.00 54.88 246 ASN A N 1
ATOM 1923 C CA . ASN A 1 246 ? -17.531 5.739 25.914 1.00 54.88 246 ASN A CA 1
ATOM 1924 C C . ASN A 1 246 ? -17.049 4.907 27.149 1.00 54.88 246 ASN A C 1
ATOM 1926 O O . ASN A 1 246 ? -17.895 4.402 27.887 1.00 54.88 246 ASN A O 1
ATOM 1930 N N . PRO A 1 247 ? -15.740 4.683 27.413 1.00 50.81 247 PRO A N 1
ATOM 1931 C CA . PRO A 1 247 ? -15.266 3.854 28.528 1.00 50.81 247 PRO A CA 1
ATOM 1932 C C . PRO A 1 247 ? -15.440 4.496 29.888 1.00 50.81 247 PRO A C 1
ATOM 1934 O O . PRO A 1 247 ? -15.583 3.773 30.862 1.00 50.81 247 PRO A O 1
ATOM 1937 N N . VAL A 1 248 ? -15.401 5.828 29.969 1.00 53.91 248 VAL A N 1
ATOM 1938 C CA . VAL A 1 248 ? -15.720 6.535 31.212 1.00 53.91 248 VAL A CA 1
ATOM 1939 C C . VAL A 1 248 ? -17.141 6.163 31.620 1.00 53.91 248 VAL A C 1
ATOM 1941 O O . VAL A 1 248 ? -17.324 5.676 32.730 1.00 53.91 248 VAL A O 1
ATOM 1944 N N . ASP A 1 249 ? -18.101 6.198 30.693 1.00 59.72 249 ASP A N 1
ATOM 1945 C CA . ASP A 1 249 ? -19.453 5.730 30.988 1.00 59.72 249 ASP A CA 1
ATOM 1946 C C . ASP A 1 249 ? -19.502 4.220 31.256 1.00 59.72 249 ASP A C 1
ATOM 1948 O O . ASP A 1 249 ? -20.289 3.802 32.091 1.00 59.72 249 ASP A O 1
ATOM 1952 N N . GLN A 1 250 ? -18.676 3.379 30.621 1.00 60.25 250 GLN A N 1
ATOM 1953 C CA . GLN A 1 250 ? -18.634 1.940 30.938 1.00 60.25 250 GLN A CA 1
ATOM 1954 C C . GLN A 1 250 ? -18.081 1.660 32.343 1.00 60.25 250 GLN A C 1
ATOM 1956 O O . GLN A 1 250 ? -18.674 0.872 33.076 1.00 60.25 250 GLN A O 1
ATOM 1961 N N . VAL A 1 251 ? -16.987 2.321 32.740 1.00 62.00 251 VAL A N 1
ATOM 1962 C CA . VAL A 1 251 ? -16.434 2.296 34.104 1.00 62.00 251 VAL A CA 1
ATOM 1963 C C . VAL A 1 251 ? -17.507 2.782 35.071 1.00 62.00 251 VAL A C 1
ATOM 1965 O O . VAL A 1 251 ? -17.828 2.073 36.023 1.00 62.00 251 VAL A O 1
ATOM 1968 N N . MET A 1 252 ? -18.128 3.929 34.776 1.00 62.28 252 MET A N 1
ATOM 1969 C CA . MET A 1 252 ? -19.216 4.515 35.561 1.00 62.28 252 MET A CA 1
ATOM 1970 C C . MET A 1 252 ? -20.461 3.627 35.628 1.00 62.28 252 MET A C 1
ATOM 1972 O O . MET A 1 252 ? -21.219 3.693 36.594 1.00 62.28 252 MET A O 1
ATOM 1976 N N . GLN A 1 253 ? -20.688 2.783 34.623 1.00 65.81 253 GLN A N 1
ATOM 1977 C CA . GLN A 1 253 ? -21.800 1.842 34.586 1.00 65.81 253 GLN A CA 1
ATOM 1978 C C . GLN A 1 253 ? -21.547 0.590 35.425 1.00 65.81 253 GLN A C 1
ATOM 1980 O O . GLN A 1 253 ? -22.535 -0.029 35.829 1.00 65.81 253 GLN A O 1
ATOM 1985 N N . THR A 1 254 ? -20.290 0.238 35.729 1.00 64.12 254 THR A N 1
ATOM 1986 C CA . THR A 1 254 ? -19.989 -0.929 36.570 1.00 64.12 254 THR A CA 1
ATOM 1987 C C . THR A 1 254 ? -20.559 -0.762 37.979 1.00 64.12 254 THR A C 1
ATOM 1989 O O . THR A 1 254 ? -20.436 0.296 38.603 1.00 64.12 254 THR A O 1
ATOM 1992 N N . ASP A 1 255 ? -21.159 -1.826 38.517 1.00 69.06 255 ASP A N 1
ATOM 1993 C CA . ASP A 1 255 ? -21.693 -1.812 39.885 1.00 69.06 255 ASP A CA 1
ATOM 1994 C C . ASP A 1 255 ? -20.587 -1.574 40.919 1.00 69.06 255 ASP A C 1
ATOM 1996 O O . ASP A 1 255 ? -20.807 -0.913 41.931 1.00 69.06 255 ASP A O 1
ATOM 2000 N N . GLN A 1 256 ? -19.372 -2.047 40.636 1.00 66.88 256 GLN A N 1
ATOM 2001 C CA . GLN A 1 256 ? -18.191 -1.806 41.461 1.00 66.88 256 GLN A CA 1
ATOM 2002 C C . GLN A 1 256 ? -17.869 -0.309 41.588 1.00 66.88 256 GLN A C 1
ATOM 2004 O O . GLN A 1 256 ? -17.712 0.184 42.706 1.00 66.88 256 GLN A O 1
ATOM 2009 N N . TYR A 1 257 ? -17.837 0.430 40.473 1.00 68.50 257 TYR A N 1
ATOM 2010 C CA . TYR A 1 257 ? -17.596 1.873 40.496 1.00 68.50 257 TYR A CA 1
ATOM 2011 C C . TYR A 1 257 ? -18.739 2.629 41.178 1.00 68.50 257 TYR A C 1
ATOM 2013 O O . TYR A 1 257 ? -18.492 3.452 42.058 1.00 68.50 257 TYR A O 1
ATOM 2021 N N . LYS A 1 258 ? -19.999 2.313 40.845 1.00 71.31 258 LYS A N 1
ATOM 2022 C CA . LYS A 1 258 ? -21.177 2.947 41.467 1.00 71.31 258 LYS A CA 1
ATOM 2023 C C . LYS A 1 258 ? -21.191 2.764 42.985 1.00 71.31 258 LYS A C 1
ATOM 2025 O O . LYS A 1 258 ? -21.414 3.726 43.722 1.00 71.31 258 LYS A O 1
ATOM 2030 N N . ASN A 1 259 ? -20.914 1.550 43.459 1.00 72.50 259 ASN A N 1
ATOM 2031 C CA . ASN A 1 259 ? -20.845 1.248 44.888 1.00 72.50 259 ASN A CA 1
ATOM 2032 C C . ASN A 1 259 ? -19.677 1.974 45.568 1.00 72.50 259 ASN A C 1
ATOM 2034 O O . ASN A 1 259 ? -19.839 2.486 46.675 1.00 72.50 259 ASN A O 1
ATOM 2038 N N . TYR A 1 260 ? -18.529 2.085 44.900 1.00 75.31 260 TYR A N 1
ATOM 2039 C CA . TYR A 1 260 ? -17.374 2.816 45.418 1.00 75.31 260 TYR A CA 1
ATOM 2040 C C . TYR A 1 260 ? -17.603 4.329 45.511 1.00 75.31 260 TYR A C 1
ATOM 2042 O O . TYR A 1 260 ? -17.246 4.936 46.521 1.00 75.31 260 TYR A O 1
ATOM 2050 N N . ILE A 1 261 ? -18.237 4.952 44.513 1.00 71.00 261 ILE A N 1
ATOM 2051 C CA . ILE A 1 261 ? -18.604 6.374 44.584 1.00 71.00 261 ILE A CA 1
ATOM 2052 C C . ILE A 1 261 ? -19.597 6.608 45.726 1.00 71.00 261 ILE A C 1
ATOM 2054 O O . ILE A 1 261 ? -19.425 7.546 46.503 1.00 71.00 261 ILE A O 1
ATOM 2058 N N . LYS A 1 262 ? -20.577 5.712 45.899 1.00 73.75 262 LYS A N 1
ATOM 2059 C CA . LYS A 1 262 ? -21.538 5.775 47.007 1.00 73.75 262 LYS A CA 1
ATOM 2060 C C . LYS A 1 262 ? -20.860 5.691 48.383 1.00 73.75 262 LYS A C 1
ATOM 2062 O O . LYS A 1 262 ? -21.160 6.520 49.240 1.00 73.75 262 LYS A O 1
ATOM 2067 N N . ASP A 1 263 ? -19.926 4.757 48.583 1.00 73.38 263 ASP A N 1
ATOM 2068 C CA . ASP A 1 263 ? -19.116 4.669 49.814 1.00 73.38 263 ASP A CA 1
ATOM 2069 C C . ASP A 1 263 ? -18.266 5.931 50.021 1.00 73.38 263 ASP A C 1
ATOM 2071 O O . ASP A 1 263 ? -18.195 6.482 51.118 1.00 73.38 263 ASP A O 1
ATOM 2075 N N . THR A 1 264 ? -17.659 6.445 48.951 1.00 70.88 264 THR A N 1
ATOM 2076 C CA . THR A 1 264 ? -16.798 7.632 49.024 1.00 70.88 264 THR A CA 1
ATOM 2077 C C . THR A 1 264 ? -17.593 8.877 49.432 1.00 70.88 264 THR A C 1
ATOM 2079 O O . THR A 1 264 ? -17.121 9.637 50.275 1.00 70.88 264 THR A O 1
ATOM 2082 N N . ILE A 1 265 ? -18.818 9.057 48.921 1.00 71.12 265 ILE A N 1
ATOM 2083 C CA . ILE A 1 265 ? -19.721 10.144 49.337 1.00 71.12 265 ILE A CA 1
ATOM 2084 C C . ILE A 1 265 ? -20.112 9.990 50.815 1.00 71.12 265 ILE A C 1
ATOM 2086 O O . ILE A 1 265 ? -19.971 10.941 51.580 1.00 71.12 265 ILE A O 1
ATOM 2090 N N . GLN A 1 266 ? -20.519 8.793 51.254 1.00 72.38 266 GLN A N 1
ATOM 2091 C CA . GLN A 1 266 ? -20.863 8.535 52.664 1.00 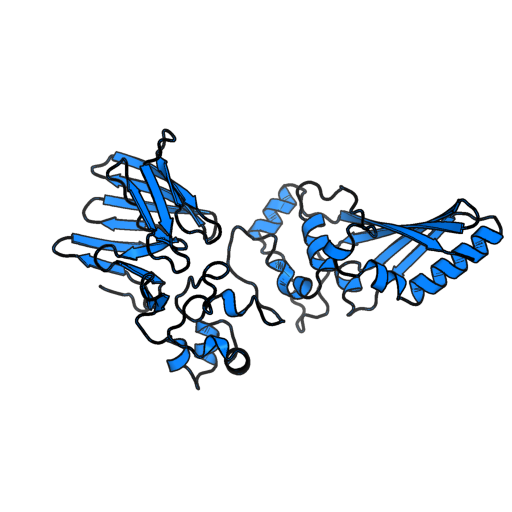72.38 266 GLN A CA 1
ATOM 2092 C C . GLN A 1 266 ? -19.681 8.805 53.608 1.00 72.38 266 GLN A C 1
ATOM 2094 O O . GLN A 1 266 ? -19.836 9.355 54.700 1.00 72.38 266 GLN A O 1
ATOM 2099 N N . ARG A 1 267 ? -18.464 8.465 53.178 1.00 70.62 267 ARG A N 1
ATOM 2100 C CA . ARG A 1 267 ? -17.237 8.729 53.935 1.00 70.62 267 ARG A CA 1
ATOM 2101 C C . ARG A 1 267 ? -16.862 10.206 53.948 1.00 70.62 267 ARG A C 1
ATOM 2103 O O . ARG A 1 267 ? -16.411 10.684 54.993 1.00 70.62 267 ARG A O 1
ATOM 2110 N N . ALA A 1 268 ? -17.076 10.929 52.852 1.00 69.62 268 ALA A N 1
ATOM 2111 C CA . ALA A 1 268 ? -16.887 12.376 52.796 1.00 69.62 268 ALA A CA 1
ATOM 2112 C C . ALA A 1 268 ? -17.834 13.098 53.767 1.00 69.62 268 ALA A C 1
ATOM 2114 O O . ALA A 1 268 ? -17.385 13.972 54.506 1.00 69.62 268 ALA A O 1
ATOM 2115 N N . GLU A 1 269 ? -19.093 12.655 53.877 1.00 68.69 269 GLU A N 1
ATOM 2116 C CA . GLU A 1 269 ? -20.042 13.155 54.886 1.00 68.69 269 GLU A CA 1
ATOM 2117 C C . GLU A 1 269 ? -19.569 12.893 56.332 1.00 68.69 269 GLU A C 1
ATOM 2119 O O . GLU A 1 269 ? -19.868 13.673 57.232 1.00 68.69 269 GLU A O 1
ATOM 2124 N N . SER A 1 270 ? -18.756 11.853 56.554 1.00 69.50 270 SER A N 1
ATOM 2125 C CA . SER A 1 270 ? -18.095 11.564 57.841 1.00 69.50 270 SER A CA 1
ATOM 2126 C C . SER A 1 270 ? -16.719 12.240 58.031 1.00 69.50 270 SER A C 1
ATOM 2128 O O . SER A 1 270 ? -15.999 11.922 58.979 1.00 69.50 270 SER A O 1
ATOM 2130 N N . GLY A 1 271 ? -16.322 13.151 57.133 1.00 71.62 271 GLY A N 1
ATOM 2131 C CA . GLY A 1 271 ? -15.073 13.925 57.208 1.00 71.62 271 GLY A CA 1
ATOM 2132 C C . GLY A 1 271 ? -13.847 13.296 56.527 1.00 71.62 271 GLY A C 1
ATOM 2133 O O . GLY A 1 271 ? -12.741 13.824 56.645 1.00 71.62 271 GLY A O 1
ATOM 2134 N N . LYS A 1 272 ? -13.997 12.180 55.800 1.00 72.94 272 LYS A N 1
ATOM 2135 C CA . LYS A 1 272 ? -12.896 11.501 55.087 1.00 72.94 272 LYS A CA 1
ATOM 2136 C C . LYS A 1 272 ? -12.960 11.786 53.582 1.00 72.94 272 LYS A C 1
ATOM 2138 O O . LYS A 1 272 ? -13.669 11.110 52.849 1.00 72.94 272 LYS A O 1
ATOM 2143 N N . MET A 1 273 ? -12.158 12.748 53.123 1.00 70.31 273 MET A N 1
ATOM 2144 C CA . MET A 1 273 ? -12.209 13.323 51.760 1.00 70.31 273 MET A CA 1
ATOM 2145 C C . MET A 1 273 ? -11.417 12.556 50.680 1.00 70.31 273 MET A C 1
ATOM 2147 O O . MET A 1 273 ? -11.331 13.007 49.536 1.00 70.31 273 MET A O 1
ATOM 2151 N N . LYS A 1 274 ? -10.796 11.424 51.034 1.00 77.25 2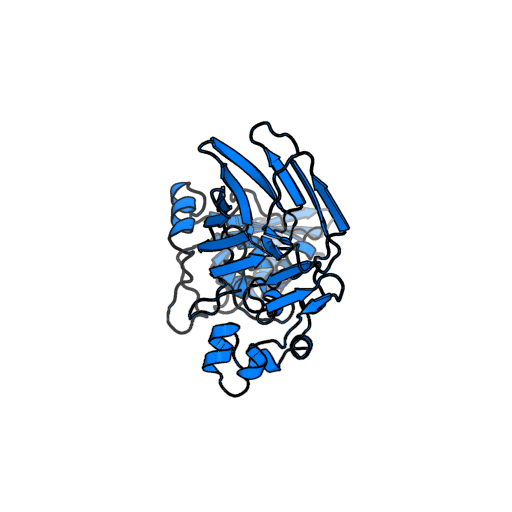74 LYS A N 1
ATOM 2152 C CA . LYS A 1 274 ? -9.999 10.588 50.123 1.00 77.25 274 LYS A CA 1
ATOM 2153 C C . LYS A 1 274 ? -10.362 9.116 50.279 1.00 77.25 274 LYS A C 1
ATOM 2155 O O . LYS A 1 274 ? -10.531 8.637 51.405 1.00 77.25 274 LYS A O 1
ATOM 2160 N N . ASN A 1 275 ? -10.417 8.398 49.161 1.00 74.44 275 ASN A N 1
ATOM 2161 C CA . ASN A 1 275 ? -10.634 6.955 49.142 1.00 74.44 275 ASN A CA 1
ATOM 2162 C C . ASN A 1 275 ? -9.828 6.300 48.017 1.00 74.44 275 ASN A C 1
ATOM 2164 O O . ASN A 1 275 ? -9.611 6.910 46.973 1.00 74.44 275 ASN A O 1
ATOM 2168 N N . SER A 1 276 ? -9.405 5.057 48.218 1.00 76.69 276 SER A N 1
ATOM 2169 C CA . SER A 1 276 ? -8.692 4.273 47.209 1.00 76.69 276 SER A CA 1
ATOM 2170 C C . SER A 1 276 ? -9.174 2.832 47.243 1.00 76.69 276 SER A C 1
ATOM 2172 O O . SER A 1 276 ? -9.501 2.319 48.314 1.00 76.69 276 SER A O 1
ATOM 2174 N N . THR A 1 277 ? -9.253 2.197 46.081 1.00 76.56 277 THR A N 1
ATOM 2175 C CA . THR A 1 277 ? -9.628 0.788 45.958 1.00 76.56 277 THR A CA 1
ATOM 2176 C C . THR A 1 277 ? -8.994 0.168 44.719 1.00 76.56 277 THR A C 1
ATOM 2178 O O . THR A 1 277 ? -8.656 0.871 43.767 1.00 76.56 277 THR A O 1
ATOM 2181 N N . HIS A 1 278 ? -8.863 -1.155 44.727 1.00 77.12 278 HIS A N 1
ATOM 2182 C CA . HIS A 1 278 ? -8.439 -1.942 43.577 1.00 77.12 278 HIS A CA 1
ATOM 2183 C C . HIS A 1 278 ? -9.648 -2.648 42.961 1.00 77.12 278 HIS A C 1
ATOM 2185 O O . HIS A 1 278 ? -10.466 -3.214 43.688 1.00 77.12 278 HIS A O 1
ATOM 2191 N N . PHE A 1 279 ? -9.750 -2.625 41.636 1.00 69.31 279 PHE A N 1
ATOM 2192 C CA . PHE A 1 279 ? -10.768 -3.335 40.876 1.00 69.31 279 PHE A CA 1
ATOM 2193 C C . PHE A 1 279 ? -10.118 -4.288 39.891 1.00 69.31 279 PHE A C 1
ATOM 2195 O O . PHE A 1 279 ? -9.273 -3.890 39.090 1.00 69.31 279 PHE A O 1
ATOM 2202 N N . GLU A 1 280 ? -10.578 -5.531 39.910 1.00 71.06 280 GLU A N 1
ATOM 2203 C CA . GLU A 1 2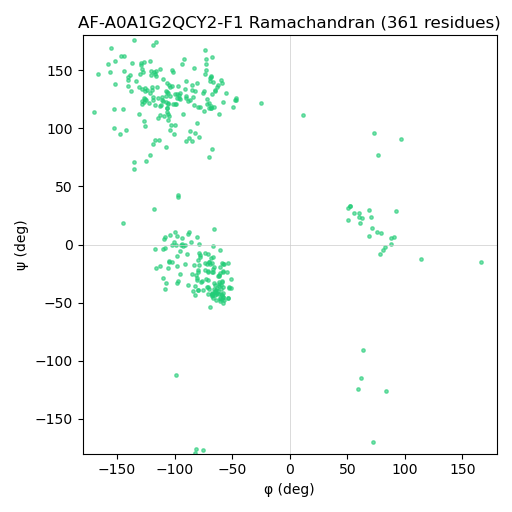80 ? -10.306 -6.484 38.846 1.00 71.06 280 GLU A CA 1
ATOM 2204 C C . GLU A 1 280 ? -11.500 -6.511 37.901 1.00 71.06 280 GLU A C 1
ATOM 2206 O O . GLU A 1 280 ? -12.650 -6.657 38.326 1.00 71.06 280 GLU A O 1
ATOM 2211 N N . PHE A 1 281 ? -11.229 -6.364 36.610 1.00 65.69 281 PHE A N 1
ATOM 2212 C CA . PHE A 1 281 ? -12.274 -6.424 35.602 1.00 65.69 281 PHE A CA 1
ATOM 2213 C C . PHE A 1 281 ? -12.579 -7.873 35.229 1.00 65.69 281 PHE A C 1
ATOM 2215 O O . PHE A 1 281 ? -11.721 -8.756 35.290 1.00 65.69 281 PHE A O 1
ATOM 2222 N N . GLU A 1 282 ? -13.814 -8.126 34.801 1.00 62.62 282 GLU A N 1
ATOM 2223 C CA . GLU A 1 282 ? -14.197 -9.458 34.355 1.00 62.62 282 GLU A CA 1
ATOM 2224 C C . GLU A 1 282 ? -13.429 -9.864 33.103 1.00 62.62 282 GLU A C 1
ATOM 2226 O O . GLU A 1 282 ? -13.356 -9.130 32.109 1.00 62.62 282 GLU A O 1
ATOM 2231 N N . ASN A 1 283 ? -12.920 -11.091 33.155 1.00 59.19 283 ASN A N 1
ATOM 2232 C CA . ASN A 1 283 ? -12.085 -11.712 32.148 1.00 59.19 283 ASN A CA 1
ATOM 2233 C C . ASN A 1 283 ? -12.906 -12.023 30.883 1.00 59.19 283 ASN A C 1
ATOM 2235 O O . ASN A 1 283 ? -13.333 -13.162 30.711 1.00 59.19 283 ASN A O 1
ATOM 2239 N N . ARG A 1 284 ? -13.217 -10.983 30.085 1.00 55.75 284 ARG A N 1
ATOM 2240 C CA . ARG A 1 284 ? -13.886 -10.961 28.755 1.00 55.75 284 ARG A CA 1
ATOM 2241 C C . ARG A 1 284 ? -14.352 -9.551 28.331 1.00 55.75 284 ARG A C 1
ATOM 2243 O O . ARG A 1 284 ? -14.672 -9.360 27.155 1.00 55.75 284 ARG A O 1
ATOM 2250 N N . SER A 1 285 ? -14.422 -8.573 29.241 1.00 55.41 285 SER A N 1
ATOM 2251 C CA . SER A 1 285 ? -14.889 -7.207 28.925 1.00 55.41 285 SER A CA 1
ATOM 2252 C C . SER A 1 285 ? -13.859 -6.407 28.110 1.00 55.41 285 SER A C 1
ATOM 2254 O O . SER A 1 285 ? -12.674 -6.709 28.154 1.00 55.41 285 SER A O 1
ATOM 2256 N N . ASP A 1 286 ? -14.282 -5.398 27.333 1.00 52.53 286 ASP A N 1
ATOM 2257 C CA . ASP A 1 286 ? -13.354 -4.447 26.675 1.00 52.53 286 ASP A CA 1
ATOM 2258 C C . ASP A 1 286 ? -12.396 -3.814 27.691 1.00 52.53 286 ASP A C 1
ATOM 2260 O O . ASP A 1 286 ? -11.173 -3.841 27.542 1.00 52.53 286 ASP A O 1
ATOM 2264 N N . LEU A 1 287 ? -12.982 -3.387 28.804 1.00 57.19 287 LEU A N 1
ATOM 2265 C CA . LEU A 1 287 ? -12.282 -2.754 29.897 1.00 57.19 287 LEU A CA 1
ATOM 2266 C C . LEU A 1 287 ? -11.178 -3.643 30.478 1.00 57.19 287 LEU A C 1
ATOM 2268 O O . LEU A 1 287 ? -10.109 -3.115 30.724 1.00 57.19 287 LEU A O 1
ATOM 2272 N N . TYR A 1 288 ? -11.372 -4.966 30.563 1.00 61.00 288 TYR A N 1
ATOM 2273 C CA . TYR A 1 288 ? -10.341 -5.925 30.991 1.00 61.00 288 TYR A CA 1
ATOM 2274 C C . TYR A 1 288 ? -9.102 -5.966 30.086 1.00 61.00 288 TYR A C 1
ATOM 2276 O O . TYR A 1 288 ? -7.995 -6.188 30.567 1.00 61.00 288 TYR A O 1
ATOM 2284 N N . TYR A 1 289 ? -9.269 -5.768 28.774 1.00 57.34 289 TYR A N 1
ATOM 2285 C CA . TYR A 1 289 ? -8.142 -5.770 27.832 1.00 57.34 289 TYR A CA 1
ATOM 2286 C C . TYR A 1 289 ? -7.330 -4.479 27.899 1.00 57.34 289 TYR A C 1
ATOM 2288 O O . TYR A 1 289 ? -6.129 -4.497 27.643 1.00 57.34 289 TYR A O 1
ATOM 2296 N N . ALA A 1 290 ? -7.988 -3.361 28.207 1.00 56.75 290 ALA A N 1
ATOM 2297 C CA . ALA A 1 290 ? -7.333 -2.072 28.389 1.00 56.75 290 ALA A CA 1
ATOM 2298 C C . ALA A 1 290 ? -6.731 -1.933 29.795 1.00 56.75 290 ALA A C 1
ATOM 2300 O O . ALA A 1 290 ? -5.607 -1.462 29.950 1.00 56.75 290 ALA A O 1
ATOM 2301 N N . LEU A 1 291 ? -7.490 -2.350 30.804 1.00 62.53 291 LEU A N 1
ATOM 2302 C CA . LEU A 1 291 ? -7.191 -2.261 32.221 1.00 62.53 291 LEU A CA 1
ATOM 2303 C C . LEU A 1 291 ? -7.438 -3.641 32.844 1.00 62.53 291 LEU A C 1
ATOM 2305 O O . LEU A 1 291 ? -8.569 -4.100 32.913 1.00 62.53 291 LEU A O 1
ATOM 2309 N N . HIS A 1 292 ? -6.398 -4.329 33.293 1.00 66.06 292 HIS A N 1
ATOM 2310 C CA . HIS A 1 292 ? -6.521 -5.682 33.843 1.00 66.06 292 HIS A CA 1
ATOM 2311 C C . HIS A 1 292 ? -6.804 -5.654 35.347 1.00 66.06 292 HIS A C 1
ATOM 2313 O O . HIS A 1 292 ? -7.530 -6.509 35.854 1.00 66.06 292 HIS A O 1
ATOM 2319 N N . GLY A 1 293 ? -6.226 -4.676 36.045 1.00 70.31 293 GLY A N 1
ATOM 2320 C CA . GLY A 1 293 ? -6.429 -4.434 37.468 1.00 70.31 293 GLY A CA 1
ATOM 2321 C C . GLY A 1 293 ? -6.214 -2.957 37.770 1.00 70.31 293 GLY A C 1
ATOM 2322 O O . GLY A 1 293 ? -5.080 -2.500 37.866 1.00 70.31 293 GLY A O 1
ATOM 2323 N N . ALA A 1 294 ? -7.292 -2.191 37.903 1.00 69.38 294 ALA A N 1
ATOM 2324 C CA . ALA A 1 294 ? -7.187 -0.753 38.095 1.00 69.38 294 ALA A CA 1
ATOM 2325 C C . ALA A 1 294 ? -7.248 -0.367 39.574 1.00 69.38 294 ALA A C 1
ATOM 2327 O O . ALA A 1 294 ? -8.177 -0.728 40.292 1.00 69.38 294 ALA A O 1
ATOM 2328 N N . ASN A 1 295 ? -6.298 0.449 40.014 1.00 72.62 295 ASN A N 1
ATOM 2329 C CA . ASN A 1 295 ? -6.410 1.219 41.244 1.00 72.62 295 ASN A CA 1
ATOM 2330 C C . ASN A 1 295 ? -7.174 2.507 40.952 1.00 72.62 295 ASN A C 1
ATOM 2332 O O . ASN A 1 295 ? -6.787 3.260 40.059 1.00 72.62 295 ASN A O 1
ATOM 2336 N N . ILE A 1 296 ? -8.225 2.784 41.715 1.00 71.94 296 ILE A N 1
ATOM 2337 C CA . ILE A 1 296 ? -8.970 4.039 41.631 1.00 71.94 296 ILE A CA 1
ATOM 2338 C C . ILE A 1 296 ? -8.735 4.826 42.907 1.00 71.94 296 ILE A C 1
ATOM 2340 O O . ILE A 1 296 ? -9.071 4.368 43.996 1.00 71.94 296 ILE A O 1
ATOM 2344 N N . GLU A 1 297 ? -8.186 6.025 42.755 1.00 76.69 297 GLU A N 1
ATOM 2345 C CA . GLU A 1 297 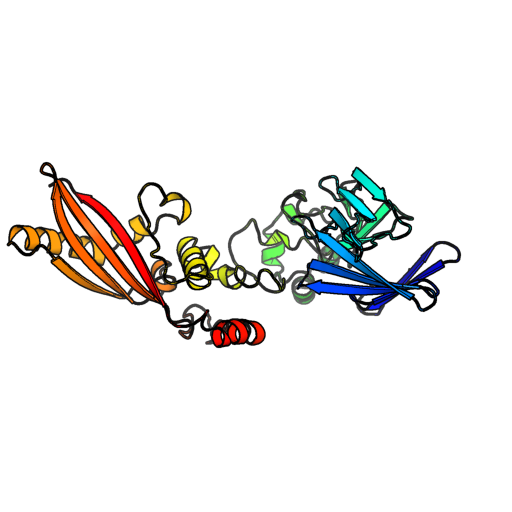? -8.012 6.998 43.828 1.00 76.69 297 GLU A CA 1
ATOM 2346 C C . GLU A 1 297 ? -8.959 8.164 43.601 1.00 76.69 297 GLU A C 1
ATOM 2348 O O . GLU A 1 297 ? -8.897 8.800 42.555 1.00 76.69 297 GLU A O 1
ATOM 2353 N N . SER A 1 298 ? -9.814 8.473 44.571 1.00 75.31 298 SER A N 1
ATOM 2354 C CA . SER A 1 298 ? -10.758 9.585 44.463 1.00 75.31 298 SER A CA 1
ATOM 2355 C C . SER A 1 298 ? -10.530 10.616 45.549 1.00 75.31 298 SER A C 1
ATOM 2357 O O . SER A 1 298 ? -10.381 10.284 46.730 1.00 75.31 298 SER A O 1
ATOM 2359 N N . GLN A 1 299 ? -10.548 11.877 45.135 1.00 78.81 299 GLN A N 1
ATOM 2360 C CA . GLN A 1 299 ? -10.598 13.033 46.008 1.00 78.81 299 GLN A CA 1
ATOM 2361 C C . GLN A 1 299 ? -11.922 13.753 45.786 1.00 78.81 299 GLN A C 1
ATOM 2363 O O . GLN A 1 299 ? -12.263 14.107 44.658 1.00 78.81 299 GLN A O 1
ATOM 2368 N N . ILE A 1 300 ? -12.650 13.974 46.876 1.00 74.56 300 ILE A N 1
ATOM 2369 C CA . ILE A 1 300 ? -13.915 14.700 46.847 1.00 74.56 300 ILE A CA 1
ATOM 2370 C C . ILE A 1 300 ? -13.687 16.117 47.365 1.00 74.56 300 ILE A C 1
ATOM 2372 O O . ILE A 1 300 ? -13.007 16.312 48.373 1.00 74.56 300 ILE A O 1
ATOM 2376 N N . THR A 1 301 ? -14.263 17.099 46.681 1.00 77.00 301 THR A N 1
ATOM 2377 C CA . THR A 1 301 ? -14.352 18.496 47.118 1.00 77.00 301 THR A CA 1
ATOM 2378 C C . THR A 1 301 ? -15.795 18.978 47.010 1.00 77.00 301 THR A C 1
ATOM 2380 O O . THR A 1 301 ? -16.596 18.417 46.264 1.00 77.00 301 THR A O 1
ATOM 2383 N N . GLN A 1 302 ? -16.154 19.997 47.789 1.00 75.56 302 GLN A N 1
ATOM 2384 C CA . GLN A 1 302 ? -17.462 20.637 47.691 1.00 75.56 302 GLN A CA 1
ATOM 2385 C C . GLN A 1 302 ? -17.290 21.993 47.009 1.00 75.56 302 GLN A C 1
ATOM 2387 O O . GLN A 1 302 ? -16.547 22.843 47.499 1.00 75.56 302 GLN A O 1
ATOM 2392 N N . GLU A 1 303 ? -17.974 22.192 45.887 1.00 78.00 303 GLU A N 1
ATOM 2393 C CA . GLU A 1 303 ? -17.938 23.433 45.113 1.00 78.00 303 GLU A CA 1
ATOM 2394 C C . GLU A 1 303 ? -19.377 23.891 44.865 1.00 78.00 303 GLU A C 1
ATOM 2396 O O . GLU A 1 303 ? -20.178 23.163 44.287 1.00 78.00 303 GLU A O 1
ATOM 2401 N N . ASN A 1 304 ? -19.734 25.096 45.318 1.00 75.75 304 ASN A N 1
ATOM 2402 C CA . ASN A 1 304 ? -21.055 25.703 45.089 1.00 75.75 304 ASN A CA 1
ATOM 2403 C C . ASN A 1 304 ? -22.265 24.825 45.488 1.00 75.75 304 ASN A C 1
ATOM 2405 O O . ASN A 1 304 ? -23.320 24.897 44.865 1.00 75.75 304 ASN A O 1
ATOM 2409 N N . GLY A 1 305 ? -22.126 24.004 46.535 1.00 70.31 305 GLY A N 1
ATOM 2410 C CA . GLY A 1 305 ? -23.188 23.104 47.004 1.00 70.31 305 GLY A CA 1
ATOM 2411 C C . GLY A 1 305 ? -23.284 21.773 46.249 1.00 70.31 305 GLY A C 1
ATOM 2412 O O . GLY A 1 305 ? -24.077 20.921 46.642 1.00 70.31 305 GLY A O 1
ATOM 2413 N N . GLU A 1 306 ? -22.453 21.560 45.229 1.00 69.75 306 GLU A N 1
ATOM 2414 C CA . GLU A 1 306 ? -22.307 20.292 44.513 1.00 69.75 306 GLU A CA 1
ATOM 2415 C C . GLU A 1 306 ? -21.051 19.554 44.993 1.00 69.75 306 GLU A C 1
ATOM 2417 O O . GLU A 1 306 ? -20.051 20.168 45.381 1.00 69.75 306 GLU A O 1
ATOM 2422 N N . TRP A 1 307 ? -21.099 18.222 44.977 1.00 67.44 307 TRP A N 1
ATOM 2423 C CA . TRP A 1 307 ? -19.921 17.404 45.242 1.00 67.44 307 TRP A CA 1
ATOM 2424 C C . TRP A 1 307 ? -19.178 17.167 43.931 1.00 67.44 307 TRP A C 1
ATOM 2426 O O . TRP A 1 307 ? -19.740 16.645 42.967 1.00 67.44 307 TRP A O 1
ATOM 2436 N N . VAL A 1 308 ? -17.903 17.542 43.905 1.00 70.12 308 VAL A N 1
ATOM 2437 C CA . VAL A 1 308 ? -16.999 17.287 42.786 1.00 70.12 308 VAL A CA 1
ATOM 2438 C C . VAL A 1 308 ? -16.118 16.105 43.156 1.00 70.12 308 VAL A C 1
ATOM 2440 O O . VAL A 1 308 ? -15.400 16.143 44.157 1.00 70.12 308 VAL A O 1
ATOM 2443 N N . VAL A 1 309 ? -16.182 15.044 42.355 1.00 68.94 309 VAL A N 1
ATOM 2444 C CA . VAL A 1 309 ? -15.362 13.846 42.537 1.00 68.94 309 VAL A CA 1
ATOM 2445 C C . VAL A 1 309 ? -14.292 13.824 41.458 1.00 68.94 309 VAL A C 1
ATOM 2447 O O . VAL A 1 309 ? -14.596 13.753 40.270 1.00 68.94 309 VAL A O 1
ATOM 2450 N N . ASN A 1 310 ? -13.032 13.884 41.881 1.00 70.88 310 ASN A N 1
ATOM 2451 C CA . ASN A 1 310 ? -11.878 13.721 41.008 1.00 70.88 310 ASN A CA 1
ATOM 2452 C C . ASN A 1 310 ? -11.270 12.344 41.252 1.00 70.88 310 ASN A C 1
ATOM 2454 O O . ASN A 1 310 ? -10.634 12.121 42.285 1.00 70.88 310 ASN A O 1
ATOM 2458 N N . SER A 1 311 ? -11.463 11.432 40.307 1.00 67.88 311 SER A N 1
ATOM 2459 C CA . SER A 1 311 ? -10.960 10.064 40.359 1.00 67.88 311 SER A CA 1
ATOM 2460 C C . SER A 1 311 ? -9.789 9.886 39.398 1.00 67.88 311 SER A C 1
ATOM 2462 O O . SER A 1 311 ? -9.863 10.252 38.230 1.00 67.88 311 SER A O 1
ATOM 2464 N N . THR A 1 312 ? -8.695 9.301 39.872 1.00 71.81 312 THR A N 1
ATOM 2465 C CA . THR A 1 312 ? -7.589 8.830 39.039 1.00 71.81 312 THR A CA 1
ATOM 2466 C C . THR A 1 312 ? -7.631 7.312 38.996 1.00 71.81 312 THR A C 1
ATOM 2468 O O . THR A 1 312 ? -7.427 6.650 40.011 1.00 71.81 312 THR A O 1
ATOM 2471 N N . VAL A 1 313 ? -7.893 6.765 37.815 1.00 69.94 313 VAL A N 1
ATOM 2472 C CA . VAL A 1 313 ? -7.806 5.336 37.524 1.00 69.94 313 VAL A CA 1
ATOM 2473 C C . VAL A 1 313 ? -6.393 5.049 37.040 1.00 69.94 313 VAL A C 1
ATOM 2475 O O . VAL A 1 313 ? -5.912 5.692 36.106 1.00 69.94 313 VAL A O 1
ATOM 2478 N N . SER A 1 314 ? -5.713 4.101 37.670 1.00 71.56 314 SER A N 1
ATOM 2479 C CA . SER A 1 314 ? -4.368 3.696 37.286 1.00 71.56 314 SER A CA 1
ATOM 2480 C C . SER A 1 314 ? -4.239 2.190 37.159 1.00 71.56 314 SER A C 1
ATOM 2482 O O . SER A 1 314 ? -4.703 1.452 38.018 1.00 71.56 314 SER A O 1
ATOM 2484 N N . ASP A 1 315 ? -3.591 1.734 36.097 1.00 69.94 315 ASP A N 1
ATOM 2485 C CA . ASP A 1 315 ? -3.243 0.326 35.897 1.00 69.94 315 ASP A CA 1
ATOM 2486 C C . ASP A 1 315 ? -1.809 0.238 35.373 1.00 69.94 315 ASP A C 1
ATOM 2488 O O . ASP A 1 315 ? -1.283 1.188 34.788 1.00 69.94 315 ASP A O 1
ATOM 2492 N N . LYS A 1 316 ? -1.163 -0.901 35.586 1.00 70.94 316 LYS A N 1
ATOM 2493 C CA . LYS A 1 316 ? 0.142 -1.222 35.031 1.00 70.94 316 LYS A CA 1
ATOM 2494 C C . LYS A 1 316 ? -0.051 -2.190 33.874 1.00 70.94 316 LYS A C 1
ATOM 2496 O O . LYS A 1 316 ? -0.240 -3.387 34.079 1.00 70.94 316 LYS A O 1
ATOM 2501 N N . TYR A 1 317 ? 0.051 -1.674 32.654 1.00 65.38 317 TYR A N 1
ATOM 2502 C CA . TYR A 1 317 ? -0.113 -2.506 31.470 1.00 65.38 317 TYR A CA 1
ATOM 2503 C C . TYR A 1 317 ? 1.060 -3.492 31.356 1.00 65.38 317 TYR A C 1
ATOM 2505 O O . TYR A 1 317 ? 2.218 -3.080 31.238 1.00 65.38 317 TYR A O 1
ATOM 2513 N N . ASP A 1 318 ? 0.763 -4.792 31.426 1.00 64.81 318 ASP A N 1
ATOM 2514 C CA . ASP A 1 318 ? 1.749 -5.865 31.289 1.00 64.81 318 ASP A CA 1
ATOM 2515 C C . ASP A 1 318 ? 1.722 -6.442 29.876 1.00 64.81 318 ASP A C 1
ATOM 2517 O O . ASP A 1 318 ? 0.864 -7.252 29.519 1.00 64.81 318 ASP A O 1
ATOM 2521 N N . PHE A 1 319 ? 2.709 -6.050 29.075 1.00 57.91 319 PHE A N 1
ATOM 2522 C CA . PHE A 1 319 ? 2.832 -6.493 27.686 1.00 57.91 319 PHE A CA 1
ATOM 2523 C C . PHE A 1 319 ? 3.134 -7.991 27.541 1.00 57.91 319 PHE A C 1
ATOM 2525 O O . PHE A 1 319 ? 3.069 -8.520 26.431 1.00 57.91 319 PHE A O 1
ATOM 2532 N N . ASN A 1 320 ? 3.468 -8.685 28.634 1.00 55.97 320 ASN A N 1
ATOM 2533 C CA . ASN A 1 320 ? 3.770 -10.115 28.621 1.00 55.97 320 ASN A CA 1
ATOM 2534 C C . ASN A 1 320 ? 2.563 -10.995 28.979 1.00 55.97 320 ASN A C 1
ATOM 2536 O O . ASN A 1 320 ? 2.665 -12.223 28.896 1.00 55.97 320 ASN A O 1
ATOM 2540 N N . LYS A 1 321 ? 1.428 -10.406 29.376 1.00 55.91 321 LYS A N 1
ATOM 2541 C CA . LYS A 1 321 ? 0.264 -11.164 29.842 1.00 55.91 321 LYS A CA 1
ATOM 2542 C C . LYS A 1 321 ? -0.476 -11.828 28.659 1.00 55.91 321 LYS A C 1
ATOM 2544 O O . LYS A 1 321 ? -0.744 -11.171 27.652 1.00 55.91 321 LYS A O 1
ATOM 2549 N N . PRO A 1 322 ? -0.792 -13.136 28.729 1.00 49.12 322 PRO A N 1
ATOM 2550 C CA . PRO A 1 322 ? -1.457 -13.861 27.642 1.00 49.12 322 PRO A CA 1
ATOM 2551 C C . PRO A 1 322 ? -2.913 -13.410 27.440 1.00 49.12 322 PRO A C 1
ATOM 2553 O O . PRO A 1 322 ? -3.644 -13.217 28.407 1.00 49.12 322 PRO A O 1
ATOM 2556 N N . ASN A 1 323 ? -3.352 -13.305 26.176 1.00 46.91 323 ASN A N 1
ATOM 2557 C CA . ASN A 1 323 ? -4.733 -12.961 25.821 1.00 46.91 323 ASN A CA 1
ATOM 2558 C C . ASN A 1 323 ? -5.670 -14.185 25.991 1.00 46.91 323 ASN A C 1
ATOM 2560 O O . ASN A 1 323 ? -5.515 -15.167 25.253 1.00 46.91 323 ASN A O 1
ATOM 2564 N N . PRO A 1 324 ? -6.678 -14.119 26.881 1.00 42.22 324 PRO A N 1
ATOM 2565 C CA . PRO A 1 324 ? -7.570 -15.237 27.192 1.00 42.22 324 PRO A CA 1
ATOM 2566 C C . PRO A 1 324 ? -8.563 -15.614 26.076 1.00 42.22 324 PRO A C 1
ATOM 2568 O O . PRO A 1 324 ? -9.202 -16.655 26.185 1.00 42.22 324 PRO A O 1
ATOM 2571 N N . GLN A 1 325 ? -8.687 -14.832 24.993 1.00 42.56 325 GLN A N 1
ATOM 2572 C CA . GLN A 1 325 ? -9.526 -15.180 23.829 1.00 42.56 325 GLN A CA 1
ATOM 2573 C C . GLN A 1 325 ? -8.792 -15.921 22.705 1.00 42.56 325 GLN A C 1
ATOM 2575 O O . GLN A 1 325 ? -9.409 -16.306 21.715 1.00 42.56 325 GLN A O 1
ATOM 2580 N N . THR A 1 326 ? -7.489 -16.172 22.842 1.00 47.62 326 THR A N 1
ATOM 2581 C CA . THR A 1 326 ? -6.800 -17.083 21.922 1.00 47.62 326 THR A CA 1
ATOM 2582 C C . THR A 1 326 ? -6.979 -18.515 22.416 1.00 47.62 326 THR A C 1
ATOM 2584 O O . THR A 1 326 ? -6.176 -19.029 23.198 1.00 47.62 326 THR A O 1
ATOM 2587 N N . GLU A 1 327 ? -8.050 -19.186 21.982 1.00 37.59 327 GLU A N 1
ATOM 2588 C CA . GLU A 1 327 ? -8.090 -20.647 22.058 1.00 37.59 327 GLU A CA 1
ATOM 2589 C C . GLU A 1 327 ? -6.774 -21.178 21.460 1.00 37.59 327 GLU A C 1
ATOM 2591 O O . GLU A 1 327 ? -6.460 -20.921 20.297 1.00 37.59 327 GLU A O 1
ATOM 2596 N N . LYS A 1 328 ? -5.988 -21.883 22.289 1.00 37.81 328 LYS A N 1
ATOM 2597 C CA . LYS A 1 328 ? -4.620 -22.400 22.052 1.00 37.81 328 LYS A CA 1
ATOM 2598 C C . LYS A 1 328 ? -3.425 -21.532 22.476 1.00 37.81 328 LYS A C 1
ATOM 2600 O O . LYS A 1 328 ? -2.347 -21.688 21.905 1.00 37.81 328 LYS A O 1
ATOM 2605 N N . GLY A 1 329 ? -3.543 -20.686 23.503 1.00 36.09 329 GLY A N 1
ATOM 2606 C CA . GLY A 1 329 ? -2.366 -20.237 24.275 1.00 36.09 329 GLY A CA 1
ATOM 2607 C C . GLY A 1 329 ? -1.294 -19.495 23.463 1.00 36.09 329 GLY A C 1
ATOM 2608 O O . GLY A 1 329 ? -0.122 -19.458 23.844 1.00 36.09 329 GLY A O 1
ATOM 2609 N N . ARG A 1 330 ? -1.675 -18.898 22.329 1.00 34.72 330 ARG A N 1
ATOM 2610 C CA . ARG A 1 330 ? -0.796 -18.034 21.548 1.00 34.72 330 ARG A CA 1
ATOM 2611 C C . ARG A 1 330 ? -0.834 -16.650 22.172 1.00 34.72 330 ARG A C 1
ATOM 2613 O O . ARG A 1 330 ? -1.694 -15.835 21.861 1.00 34.72 330 ARG A O 1
ATOM 2620 N N . VAL A 1 331 ? 0.148 -16.380 23.030 1.00 36.78 331 VAL A N 1
ATOM 2621 C CA . VAL A 1 331 ? 0.531 -15.005 23.370 1.00 36.78 331 VAL A CA 1
ATOM 2622 C C . VAL A 1 331 ? 0.652 -14.241 22.052 1.00 36.78 331 VAL A C 1
ATOM 2624 O O . VAL A 1 331 ? 1.399 -14.670 21.167 1.00 36.78 331 VAL A O 1
ATOM 2627 N N . ILE A 1 332 ? -0.071 -13.127 21.907 1.00 35.81 332 ILE A N 1
ATOM 2628 C CA . ILE A 1 332 ? 0.209 -12.158 20.847 1.00 35.81 332 ILE A CA 1
ATOM 2629 C C . ILE A 1 332 ? 1.570 -11.556 21.197 1.00 35.81 332 ILE A C 1
ATOM 2631 O O . ILE A 1 332 ? 1.675 -10.522 21.848 1.00 35.81 332 ILE A O 1
ATOM 2635 N N . LYS A 1 333 ? 2.643 -12.258 20.832 1.00 37.97 333 LYS A N 1
ATOM 2636 C CA . LYS A 1 333 ? 3.982 -11.696 20.870 1.00 37.97 333 LYS A CA 1
ATOM 2637 C C . LYS A 1 333 ? 4.026 -10.665 19.759 1.00 37.97 333 LYS A C 1
ATOM 2639 O O . LYS A 1 333 ? 3.877 -11.007 18.585 1.00 37.97 333 LYS A O 1
ATOM 2644 N N . ILE A 1 334 ? 4.236 -9.410 20.143 1.00 39.38 334 ILE A N 1
ATOM 2645 C CA . ILE A 1 334 ? 4.691 -8.368 19.226 1.00 39.38 334 ILE A CA 1
ATOM 2646 C C . ILE A 1 334 ? 5.858 -8.983 18.427 1.00 39.38 334 ILE A C 1
ATOM 2648 O O . ILE A 1 334 ? 6.759 -9.548 19.058 1.00 39.38 334 ILE A O 1
ATOM 2652 N N . PRO A 1 335 ? 5.838 -8.964 17.079 1.00 35.50 335 PRO A N 1
ATOM 2653 C CA . PRO A 1 335 ? 6.852 -9.628 16.268 1.00 35.50 335 PRO A CA 1
ATOM 2654 C C . PRO A 1 335 ? 8.261 -9.305 16.778 1.00 35.50 335 PRO A C 1
ATOM 2656 O O . PRO A 1 335 ? 8.630 -8.134 16.929 1.00 35.50 335 PRO A O 1
ATOM 2659 N N . ALA A 1 336 ? 9.026 -10.359 17.080 1.00 38.81 336 ALA A N 1
ATOM 2660 C CA . ALA A 1 336 ? 10.248 -10.307 17.884 1.00 38.81 336 ALA A CA 1
ATOM 2661 C C . ALA A 1 336 ? 11.338 -9.367 17.338 1.00 38.81 336 ALA A C 1
ATOM 2663 O O . ALA A 1 336 ? 12.230 -8.980 18.080 1.00 38.81 336 ALA A O 1
ATOM 2664 N N . SER A 1 337 ? 11.280 -8.953 16.072 1.00 39.78 337 SER A N 1
ATOM 2665 C CA . SER A 1 337 ? 12.297 -8.088 15.467 1.00 39.78 337 SER A CA 1
ATOM 2666 C C . SER A 1 337 ? 12.140 -6.598 15.800 1.00 39.78 337 SER A C 1
ATOM 2668 O O . SER A 1 337 ? 13.142 -5.886 15.873 1.00 39.78 337 SER A O 1
ATOM 2670 N N . ASN A 1 338 ? 10.914 -6.121 16.042 1.00 37.00 338 ASN A N 1
ATOM 2671 C CA . ASN A 1 338 ? 10.633 -4.698 16.288 1.00 37.00 338 ASN A CA 1
ATOM 2672 C C . ASN A 1 338 ? 10.296 -4.410 17.755 1.00 37.00 338 ASN A C 1
ATOM 2674 O O . ASN A 1 338 ? 10.708 -3.375 18.278 1.00 37.00 338 ASN A O 1
ATOM 2678 N N . ALA A 1 339 ? 9.653 -5.360 18.445 1.00 38.34 339 ALA A N 1
ATOM 2679 C CA . ALA A 1 339 ? 9.467 -5.318 19.897 1.00 38.34 339 ALA A CA 1
ATOM 2680 C C . ALA A 1 339 ? 10.813 -5.265 20.623 1.00 38.34 339 ALA A C 1
ATOM 2682 O O . ALA A 1 339 ? 11.004 -4.444 21.510 1.00 38.34 339 ALA A O 1
ATOM 2683 N N . TYR A 1 340 ? 11.772 -6.079 20.170 1.00 38.47 340 TYR A N 1
ATOM 2684 C CA . TYR A 1 340 ? 13.126 -6.130 20.709 1.00 38.47 340 TYR A CA 1
ATOM 2685 C C . TYR A 1 340 ? 13.884 -4.812 20.507 1.00 38.47 340 TYR A C 1
ATOM 2687 O O . TYR A 1 340 ? 14.554 -4.359 21.425 1.00 38.47 340 TYR A O 1
ATOM 2695 N N . LYS A 1 341 ? 13.719 -4.138 19.356 1.00 40.44 341 LYS A N 1
ATOM 2696 C CA . LYS A 1 341 ? 14.336 -2.822 19.084 1.00 40.44 341 LYS A CA 1
ATOM 2697 C C . LYS A 1 341 ? 13.715 -1.674 19.890 1.00 40.44 341 LYS A C 1
ATOM 2699 O O . LYS A 1 341 ? 14.399 -0.698 20.184 1.00 40.44 341 LYS A O 1
ATOM 2704 N N . ALA A 1 342 ? 12.429 -1.761 20.226 1.00 43.53 342 ALA A N 1
ATOM 2705 C CA . ALA A 1 342 ? 11.748 -0.788 21.081 1.00 43.53 342 ALA A CA 1
ATOM 2706 C C . ALA A 1 342 ? 11.987 -1.073 22.578 1.00 43.53 342 ALA A C 1
ATOM 2708 O O . ALA A 1 342 ? 12.196 -0.138 23.348 1.00 43.53 342 ALA A O 1
ATOM 2709 N N . GLN A 1 343 ? 12.072 -2.345 22.982 1.00 45.34 343 GLN A N 1
ATOM 2710 C CA . GLN A 1 343 ? 12.517 -2.773 24.315 1.00 45.34 343 GLN A CA 1
ATOM 2711 C C . GLN A 1 343 ? 13.981 -2.410 24.574 1.00 45.34 343 GLN A C 1
ATOM 2713 O O . GLN A 1 343 ? 14.286 -1.863 25.628 1.00 45.34 343 GLN A O 1
ATOM 2718 N N . SER A 1 344 ? 14.878 -2.612 23.602 1.00 42.47 344 SER A N 1
ATOM 2719 C CA . SER A 1 344 ? 16.294 -2.237 23.722 1.00 42.47 344 SER A CA 1
ATOM 2720 C C . SER A 1 344 ? 16.509 -0.723 23.814 1.00 42.47 344 SER A C 1
ATOM 2722 O O . SER A 1 344 ? 17.564 -0.282 24.254 1.00 42.47 344 SER A O 1
ATOM 2724 N N . LYS A 1 345 ? 15.521 0.075 23.385 1.00 46.12 345 LYS A N 1
ATOM 2725 C CA . LYS A 1 345 ? 15.484 1.538 23.536 1.00 46.12 345 LYS A CA 1
ATOM 2726 C C . LYS A 1 345 ? 14.710 2.004 24.779 1.00 46.12 345 LYS A C 1
ATOM 2728 O O . LYS A 1 345 ? 14.602 3.207 24.986 1.00 46.12 345 LYS A O 1
ATOM 2733 N N . GLY A 1 346 ? 14.155 1.089 25.581 1.00 44.66 346 GLY A N 1
ATOM 2734 C CA . GLY A 1 346 ? 13.370 1.420 26.776 1.00 44.66 346 GLY A CA 1
ATOM 2735 C C . GLY A 1 346 ? 11.995 2.044 26.497 1.00 44.66 346 GLY A C 1
ATOM 2736 O O . GLY A 1 346 ? 11.488 2.755 27.356 1.00 44.66 346 GLY A O 1
ATOM 2737 N N . ILE A 1 347 ? 11.416 1.803 25.312 1.00 47.47 347 ILE A N 1
ATOM 2738 C CA . ILE A 1 347 ? 10.135 2.372 24.836 1.00 47.47 347 ILE A CA 1
ATOM 2739 C C . ILE A 1 347 ? 8.945 1.426 25.107 1.00 47.47 347 ILE A C 1
ATOM 2741 O O . ILE A 1 347 ? 7.816 1.878 25.230 1.00 47.47 347 ILE A O 1
ATOM 2745 N N . LEU A 1 348 ? 9.182 0.110 25.217 1.00 47.34 348 LEU A N 1
ATOM 2746 C CA . LEU A 1 348 ? 8.166 -0.912 25.532 1.00 47.34 348 LEU A CA 1
ATOM 2747 C C . LEU A 1 348 ? 8.547 -1.677 26.812 1.00 47.34 348 LEU A C 1
ATOM 2749 O O . LEU A 1 348 ? 9.052 -2.796 26.758 1.00 47.34 348 LEU A O 1
ATOM 2753 N N . SER A 1 349 ? 8.331 -1.064 27.973 1.00 53.69 349 SER A N 1
ATOM 2754 C CA . SER A 1 349 ? 8.370 -1.712 29.295 1.00 53.69 349 SER A CA 1
ATOM 2755 C C . SER A 1 349 ? 6.982 -1.658 29.945 1.00 53.69 349 SER A C 1
ATOM 2757 O O . SER A 1 349 ? 6.069 -1.076 29.374 1.00 53.69 349 SER A O 1
ATOM 2759 N N . ASN A 1 350 ? 6.764 -2.289 31.101 1.00 57.09 350 ASN A N 1
ATOM 2760 C CA . ASN A 1 350 ? 5.463 -2.166 31.769 1.00 57.09 350 ASN A CA 1
ATOM 2761 C C . ASN A 1 350 ? 5.291 -0.725 32.269 1.00 57.09 350 ASN A C 1
ATOM 2763 O O . ASN A 1 350 ? 6.061 -0.285 33.125 1.00 57.09 350 ASN A O 1
ATOM 2767 N N . TYR A 1 351 ? 4.284 -0.013 31.761 1.00 59.88 351 TYR A N 1
ATOM 2768 C CA . TYR A 1 351 ? 4.027 1.387 32.110 1.00 59.88 351 TYR A CA 1
ATOM 2769 C C . TYR A 1 351 ? 2.734 1.555 32.894 1.00 59.88 351 TYR A C 1
ATOM 2771 O O . TYR A 1 351 ? 1.773 0.802 32.729 1.00 59.88 351 TYR A O 1
ATOM 2779 N N . ASN A 1 352 ? 2.730 2.590 33.732 1.00 62.09 352 ASN A N 1
ATOM 2780 C CA . ASN A 1 352 ? 1.539 3.025 34.436 1.00 62.09 352 ASN A CA 1
ATOM 2781 C C . ASN A 1 352 ? 0.679 3.862 33.496 1.00 62.09 352 ASN A C 1
ATOM 2783 O O . ASN A 1 352 ? 1.084 4.935 33.050 1.00 62.09 352 ASN A O 1
ATOM 2787 N N . VAL A 1 353 ? -0.525 3.381 33.250 1.00 60.84 353 VAL A N 1
ATOM 2788 C CA . VAL A 1 353 ? -1.609 4.143 32.655 1.00 60.84 353 VAL A CA 1
ATOM 2789 C C . VAL A 1 353 ? -2.260 4.953 33.766 1.00 60.84 353 VAL A C 1
ATOM 2791 O O . VAL A 1 353 ? -2.549 4.405 34.825 1.00 60.84 353 VAL A O 1
ATOM 2794 N N . LYS A 1 354 ? -2.492 6.247 33.536 1.00 65.81 354 LYS A N 1
ATOM 2795 C CA . LYS A 1 354 ? -3.266 7.112 34.433 1.00 65.81 354 LYS A CA 1
ATOM 2796 C C . LYS A 1 354 ? -4.371 7.789 33.642 1.00 65.81 354 LYS A C 1
ATOM 2798 O O . LYS A 1 354 ? -4.076 8.442 32.644 1.00 65.81 354 LYS A O 1
ATOM 2803 N N . ILE A 1 355 ? -5.602 7.648 34.115 1.00 62.62 355 ILE A N 1
ATOM 2804 C CA . ILE A 1 355 ? -6.801 8.254 33.544 1.00 62.62 355 ILE A CA 1
ATOM 2805 C C . ILE A 1 355 ? -7.447 9.096 34.633 1.00 62.62 355 ILE A C 1
ATOM 2807 O O . ILE A 1 355 ? -7.786 8.580 35.696 1.00 62.62 355 ILE A O 1
ATOM 2811 N N . LYS A 1 356 ? -7.610 10.391 34.375 1.00 67.25 356 LYS A N 1
ATOM 2812 C CA . LYS A 1 356 ? -8.366 11.285 35.254 1.00 67.25 356 LYS A CA 1
ATOM 2813 C C . LYS A 1 356 ? -9.819 11.321 34.806 1.00 67.25 356 LYS A C 1
ATOM 2815 O O . LYS A 1 356 ? -10.084 11.435 33.617 1.00 67.25 356 LYS A O 1
ATOM 2820 N N . ILE A 1 357 ? -10.723 11.208 35.768 1.00 64.19 357 ILE A N 1
ATOM 2821 C CA . ILE A 1 357 ? -12.169 11.311 35.612 1.00 64.19 357 ILE A CA 1
ATOM 2822 C C . ILE A 1 357 ? -12.629 12.383 36.597 1.00 64.19 357 ILE A C 1
ATOM 2824 O O . ILE A 1 357 ? -12.353 12.286 37.793 1.00 64.19 357 ILE A O 1
ATOM 2828 N N . SER A 1 358 ? -13.327 13.396 36.097 1.00 64.62 358 SER A N 1
ATOM 2829 C CA . SER A 1 358 ? -13.943 14.430 36.926 1.00 64.62 358 SER A CA 1
ATOM 2830 C C . SER A 1 358 ? -15.444 14.392 36.715 1.00 64.62 358 SER A C 1
ATOM 2832 O O . SER A 1 358 ? -15.907 14.517 35.583 1.00 64.62 358 SER A O 1
ATOM 2834 N N . ASP A 1 359 ? -16.191 14.236 37.803 1.00 61.25 359 ASP A N 1
ATOM 2835 C CA . ASP A 1 359 ? -17.648 14.193 37.764 1.00 61.25 359 ASP A CA 1
ATOM 2836 C C . ASP A 1 359 ? -18.258 15.150 38.794 1.00 61.25 359 ASP A C 1
ATOM 2838 O O . ASP A 1 359 ? -17.693 15.389 39.869 1.00 61.25 359 ASP A O 1
ATOM 2842 N N . ARG A 1 360 ? -19.413 15.721 38.446 1.00 62.72 360 ARG A N 1
ATOM 2843 C CA . ARG A 1 360 ? -20.186 16.617 39.310 1.00 62.72 360 ARG A CA 1
ATOM 2844 C C . ARG A 1 360 ? -21.479 15.931 39.691 1.00 62.72 360 ARG A C 1
ATOM 2846 O O . ARG A 1 360 ? -22.373 15.759 38.867 1.00 62.72 360 ARG A O 1
ATOM 2853 N N . ILE A 1 361 ? -21.589 15.584 40.965 1.00 60.56 361 ILE A N 1
ATOM 2854 C CA . ILE A 1 361 ? -22.746 14.874 41.491 1.00 60.56 361 ILE A CA 1
ATOM 2855 C C . ILE A 1 361 ? -23.571 15.861 42.311 1.00 60.56 361 ILE A C 1
ATOM 2857 O O . ILE A 1 361 ? -23.117 16.408 43.322 1.00 60.56 361 ILE A O 1
ATOM 2861 N N . LYS A 1 362 ? -24.810 16.088 41.865 1.00 57.09 362 LYS A N 1
ATOM 2862 C CA . LYS A 1 362 ? -25.821 16.769 42.675 1.00 57.09 362 LYS A CA 1
ATOM 2863 C C . LYS A 1 362 ? -26.316 15.807 43.747 1.00 57.09 362 LYS A C 1
ATOM 2865 O O . LYS A 1 362 ? -26.601 14.649 43.445 1.00 57.09 362 LYS A O 1
ATOM 2870 N N . LYS A 1 363 ? -26.360 16.298 44.983 1.00 51.8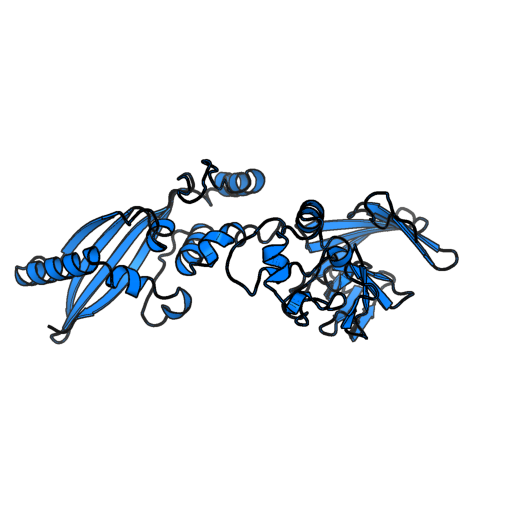8 363 LYS A N 1
ATOM 2871 C CA . LYS A 1 363 ? -26.898 15.568 46.130 1.00 51.88 363 LYS A CA 1
ATOM 2872 C C . LYS A 1 363 ? -28.386 15.276 45.961 1.00 51.88 363 LYS A C 1
ATOM 2874 O O . LYS A 1 363 ? -29.090 16.158 45.416 1.00 51.88 363 LYS A O 1
#

Secondary structure (DSSP, 8-state):
-EE-TTS-EEEEEETTEEEEEEETTEEEETTEEEEEEEETTEEEEEEEEETTEEEEEEEEE-TTS-EEEEEETTS-EEEEEEE-TTS-EEEEEESSS---SB-GGGPEEETTTTEEEETTEEEETTTTEESS--GGGGGTT-HHHHHHHHSS-HHHHHT-GGGG-TTBSGGG-TTT---SSSSS-GGGGSSSSS------TT-TTTGGGHHHHTSHHHHHHHHHHTSS-TTS-EE--TTTHHHH-SHHHHHHHSHHHHHHHHHHHHHHHTT--EEEEEEEPPTTSHHHHH-SEEEEEEEEEEETTEEEEEEEEEEEE-TTSPPTTSTT----PPPHHHHHHHHTTTSSS-EEEEEEEEEEE--